Protein AF-A0A8S9JXS8-F1 (afdb_monomer_lite)

pLDDT: mean 76.46, std 24.06, range [25.08, 97.12]

Foldseek 3Di:
DDDDDDDDPDDPDDDDDDDDDDDDDDDDDDDDDDDDDDDDDDDDDDDDDPCDDPQDLVRFFAKAWAWEWEPADPDIATKIKIAGPDDDWCVVQCVQLPQAWDKDQVPWDCLVLDIRSIITIHRRVRVAFDDPLQAKDKDFPDWDQDDDPQRWIKTKIKIARSQFQWKKKKAQCLFFVWKWKWFDDPDDDTDTPGDTPPDDPDDHGIDMDIGHDDNPHGRIMMMMTTTDPPRDPVVLADFRMKMKGADQGAGPSSVSSQVRGDSSYDHDADPSRGHRYMYMHTHGSPD

Structure (mmCIF, N/CA/C/O backbone):
data_AF-A0A8S9JXS8-F1
#
_entry.id   AF-A0A8S9JXS8-F1
#
loop_
_atom_site.group_PDB
_atom_site.id
_atom_site.type_symbol
_atom_site.label_atom_id
_atom_site.label_alt_id
_atom_site.label_comp_id
_atom_site.label_asym_id
_atom_site.label_entity_id
_atom_site.label_seq_id
_atom_site.pdbx_PDB_ins_code
_atom_site.Cartn_x
_atom_site.Cartn_y
_atom_site.Cartn_z
_atom_site.occupancy
_atom_site.B_iso_or_equiv
_atom_site.auth_seq_id
_atom_site.auth_comp_id
_atom_site.auth_asym_id
_atom_site.auth_atom_id
_atom_site.pdbx_PDB_model_num
ATOM 1 N N . MET A 1 1 ? -20.538 12.844 -23.152 1.00 32.25 1 MET A N 1
ATOM 2 C CA . MET A 1 1 ? -20.360 13.658 -21.930 1.00 32.25 1 MET A CA 1
ATOM 3 C C . MET A 1 1 ? -19.033 13.237 -21.341 1.00 32.25 1 MET A C 1
ATOM 5 O O . MET A 1 1 ? -18.951 12.171 -20.745 1.00 32.25 1 MET A O 1
ATOM 9 N N . ASP A 1 2 ? -17.997 14.008 -21.657 1.00 28.86 2 ASP A N 1
ATOM 10 C CA . ASP A 1 2 ? -16.596 13.674 -21.406 1.00 28.86 2 ASP A CA 1
ATOM 11 C C . ASP A 1 2 ? -16.276 13.708 -19.913 1.00 28.86 2 ASP A C 1
ATOM 13 O O . ASP A 1 2 ? -16.314 14.761 -19.274 1.00 28.86 2 ASP A O 1
ATOM 17 N N . GLY A 1 3 ? -15.957 12.543 -19.354 1.00 28.16 3 GLY A N 1
ATOM 18 C CA . GLY A 1 3 ? -15.408 12.418 -18.011 1.00 28.16 3 GLY A CA 1
ATOM 19 C C . GLY A 1 3 ? -13.894 12.571 -18.066 1.00 28.16 3 GLY A C 1
ATOM 20 O O . GLY A 1 3 ? -13.192 11.589 -18.278 1.00 28.16 3 GLY A O 1
ATOM 21 N N . ARG A 1 4 ? -13.386 13.795 -17.886 1.00 30.25 4 ARG A N 1
ATOM 22 C CA . ARG A 1 4 ? -11.952 14.019 -17.659 1.00 30.25 4 ARG A CA 1
ATOM 23 C C . ARG A 1 4 ? -11.560 13.409 -16.317 1.00 30.25 4 ARG A C 1
ATOM 25 O O . ARG A 1 4 ? -12.050 13.837 -15.273 1.00 30.25 4 ARG A O 1
ATOM 32 N N . THR A 1 5 ? -10.661 12.436 -16.352 1.00 35.53 5 THR A N 1
ATOM 33 C CA . THR A 1 5 ? -9.929 11.950 -15.183 1.00 35.53 5 THR A CA 1
ATOM 34 C C . THR A 1 5 ? -9.082 13.104 -14.641 1.00 35.53 5 THR A C 1
ATOM 36 O O . THR A 1 5 ? -8.247 13.648 -15.359 1.00 35.53 5 THR A O 1
ATOM 39 N N . MET A 1 6 ? -9.319 13.529 -13.398 1.00 27.34 6 MET A N 1
ATOM 40 C CA . MET A 1 6 ? -8.448 14.497 -12.726 1.00 27.34 6 MET A CA 1
ATOM 41 C C . MET A 1 6 ? -7.221 13.766 -12.181 1.00 27.34 6 MET A C 1
ATOM 43 O O . MET A 1 6 ? -7.341 12.935 -11.283 1.00 27.34 6 MET A O 1
ATOM 47 N N . MET A 1 7 ? -6.048 14.088 -12.723 1.00 33.53 7 MET A N 1
ATOM 48 C CA . MET A 1 7 ? -4.760 13.804 -12.098 1.00 33.53 7 MET A CA 1
ATOM 49 C C . MET A 1 7 ? -4.362 15.015 -11.251 1.00 33.53 7 MET A C 1
ATOM 51 O O . MET A 1 7 ? -4.161 16.103 -11.786 1.00 33.53 7 MET A O 1
ATOM 55 N N . ASP A 1 8 ? -4.235 14.827 -9.940 1.00 27.72 8 ASP A N 1
ATOM 56 C CA . ASP A 1 8 ? -3.619 15.814 -9.052 1.00 27.72 8 ASP A CA 1
ATOM 57 C C . ASP A 1 8 ? -2.135 15.465 -8.876 1.00 27.72 8 ASP A C 1
ATOM 59 O O . ASP A 1 8 ? -1.766 14.606 -8.073 1.00 27.72 8 ASP A O 1
ATOM 63 N N . ILE A 1 9 ? -1.262 16.153 -9.616 1.00 29.44 9 ILE A N 1
ATOM 64 C CA . ILE A 1 9 ? 0.183 16.145 -9.358 1.00 29.44 9 ILE A CA 1
ATOM 65 C C . ILE A 1 9 ? 0.452 17.189 -8.275 1.00 29.44 9 ILE A C 1
ATOM 67 O O . ILE A 1 9 ? 0.533 18.391 -8.538 1.00 29.44 9 ILE A O 1
ATOM 71 N N . LYS A 1 10 ? 0.592 16.750 -7.022 1.00 27.91 10 LYS A N 1
ATOM 72 C CA . LYS A 1 10 ? 0.924 17.658 -5.919 1.00 27.91 10 LYS A CA 1
ATOM 73 C C . LYS A 1 10 ? 2.436 17.867 -5.828 1.00 27.91 10 LYS A C 1
ATOM 75 O O . LYS A 1 10 ? 3.122 17.187 -5.072 1.00 27.91 10 LYS A O 1
ATOM 80 N N . VAL A 1 11 ? 2.944 18.858 -6.559 1.00 29.33 11 VAL A N 1
ATOM 81 C CA . VAL A 1 11 ? 4.330 19.336 -6.429 1.00 29.33 11 VAL A CA 1
ATOM 82 C C . VAL A 1 11 ? 4.455 20.188 -5.162 1.00 29.33 11 VAL A C 1
ATOM 84 O O . VAL A 1 11 ? 3.960 21.314 -5.091 1.00 29.33 11 VAL A O 1
ATOM 87 N N . MET A 1 12 ? 5.128 19.669 -4.134 1.00 25.64 12 MET A N 1
ATOM 88 C CA . MET A 1 12 ? 5.535 20.470 -2.977 1.00 25.64 12 MET A CA 1
ATOM 89 C C . MET A 1 12 ? 6.793 21.271 -3.325 1.00 25.64 12 MET A C 1
ATOM 91 O O . MET A 1 12 ? 7.917 20.792 -3.195 1.00 25.64 12 MET A O 1
ATOM 95 N N . ASN A 1 13 ? 6.598 22.516 -3.754 1.00 26.05 13 ASN A N 1
ATOM 96 C CA . ASN A 1 13 ? 7.694 23.408 -4.103 1.00 26.05 13 ASN A CA 1
ATOM 97 C C . ASN A 1 13 ? 8.342 23.982 -2.829 1.00 26.05 13 ASN A C 1
ATOM 99 O O . ASN A 1 13 ? 7.699 24.682 -2.044 1.00 26.05 13 ASN A O 1
ATOM 103 N N . ARG A 1 14 ? 9.623 23.672 -2.601 1.00 28.75 14 ARG A N 1
ATOM 104 C CA . ARG A 1 14 ? 10.420 24.243 -1.508 1.00 28.75 14 ARG A CA 1
ATOM 105 C C . ARG A 1 14 ? 11.205 25.423 -2.073 1.00 28.75 14 ARG A C 1
ATOM 107 O O . ARG A 1 14 ? 12.258 25.256 -2.679 1.00 28.75 14 ARG A O 1
ATOM 114 N N . GLU A 1 15 ? 10.660 26.618 -1.885 1.00 26.22 15 GLU A N 1
ATOM 115 C CA . GLU A 1 15 ? 11.212 27.873 -2.392 1.00 26.22 15 GLU A CA 1
ATOM 116 C C . GLU A 1 15 ? 12.587 28.167 -1.753 1.00 26.22 15 GLU A C 1
ATOM 118 O O . GLU A 1 15 ? 12.702 28.543 -0.582 1.00 26.22 15 GLU A O 1
ATOM 123 N N . LYS A 1 16 ? 13.665 27.959 -2.521 1.00 30.03 16 LYS A N 1
ATOM 124 C CA . LYS A 1 16 ? 15.006 28.470 -2.208 1.00 30.03 16 LYS A CA 1
ATOM 125 C C . LYS A 1 16 ? 15.111 29.903 -2.727 1.00 30.03 16 LYS A C 1
ATOM 127 O O . LYS A 1 16 ? 15.108 30.146 -3.927 1.00 30.03 16 LYS A O 1
ATOM 132 N N . ARG A 1 17 ? 15.250 30.844 -1.794 1.00 29.11 17 ARG A N 1
ATOM 133 C CA . ARG A 1 17 ? 15.615 32.243 -2.050 1.00 29.11 17 ARG A CA 1
ATOM 134 C C . ARG A 1 17 ? 17.017 32.354 -2.653 1.00 29.11 17 ARG A C 1
ATOM 136 O O . ARG A 1 17 ? 17.956 31.805 -2.078 1.00 29.11 17 ARG A O 1
ATOM 143 N N . GLN A 1 18 ? 17.175 33.216 -3.658 1.00 30.11 18 GLN A N 1
ATOM 144 C CA . GLN A 1 18 ? 18.409 33.980 -3.865 1.00 30.11 18 GLN A CA 1
ATOM 145 C C . GLN A 1 18 ? 18.127 35.392 -4.422 1.00 30.11 18 GLN A C 1
ATOM 147 O O . GLN A 1 18 ? 17.622 35.562 -5.520 1.00 30.11 18 GLN A O 1
ATOM 152 N N . ASN A 1 19 ? 18.461 36.368 -3.568 1.00 28.77 19 ASN A N 1
ATOM 153 C CA . ASN A 1 19 ? 18.997 37.723 -3.758 1.00 28.77 19 ASN A CA 1
ATOM 154 C C . ASN A 1 19 ? 18.488 38.677 -4.855 1.00 28.77 19 ASN A C 1
ATOM 156 O O . ASN A 1 19 ? 18.713 38.480 -6.042 1.00 28.77 19 ASN A O 1
ATOM 160 N N . GLY A 1 20 ? 18.044 39.856 -4.394 1.00 26.61 20 GLY A N 1
ATOM 161 C CA . GLY A 1 20 ? 18.000 41.083 -5.187 1.00 26.61 20 GLY A CA 1
ATOM 162 C C . GLY A 1 20 ? 17.481 42.307 -4.419 1.00 26.61 20 GLY A C 1
ATOM 163 O O . GLY A 1 20 ? 16.281 42.479 -4.282 1.00 26.61 20 GLY A O 1
ATOM 164 N N . ALA A 1 21 ? 18.412 43.176 -4.014 1.00 28.11 21 ALA A N 1
ATOM 165 C CA . ALA A 1 21 ? 18.265 44.623 -3.805 1.00 28.11 21 ALA A CA 1
ATOM 166 C C . ALA A 1 21 ? 17.727 45.233 -2.480 1.00 28.11 21 ALA A C 1
ATOM 168 O O . ALA A 1 21 ? 16.634 44.980 -1.990 1.00 28.11 21 ALA A O 1
ATOM 169 N N . MET A 1 22 ? 18.541 46.210 -2.056 1.00 27.08 22 MET A N 1
ATOM 170 C CA . MET A 1 22 ? 18.249 47.486 -1.395 1.00 27.08 22 MET A CA 1
ATOM 171 C C . MET A 1 22 ? 18.011 47.536 0.121 1.00 27.08 22 MET A C 1
ATOM 173 O O . MET A 1 22 ? 16.968 47.202 0.675 1.00 27.08 22 MET A O 1
ATOM 177 N N . ALA A 1 23 ? 19.040 48.066 0.784 1.00 33.84 23 ALA A N 1
ATOM 178 C CA . ALA A 1 23 ? 19.089 48.400 2.191 1.00 33.84 23 ALA A CA 1
ATOM 179 C C . ALA A 1 23 ? 18.101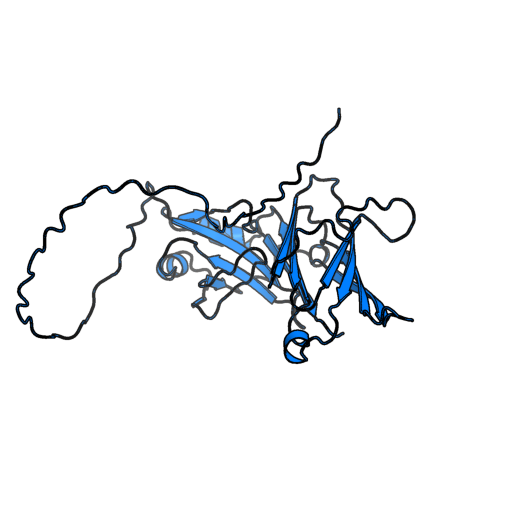 49.519 2.554 1.00 33.84 23 ALA A C 1
ATOM 181 O O . ALA A 1 23 ? 18.202 50.637 2.056 1.00 33.84 23 ALA A O 1
ATOM 182 N N . VAL A 1 24 ? 17.239 49.249 3.535 1.00 31.53 24 VAL A N 1
ATOM 183 C CA . VAL A 1 24 ? 16.588 50.281 4.348 1.00 31.53 24 VAL A CA 1
ATOM 184 C C . VAL A 1 24 ? 16.844 49.944 5.814 1.00 31.53 24 VAL A C 1
ATOM 186 O O . VAL A 1 24 ? 16.337 48.966 6.360 1.00 31.53 24 VAL A O 1
ATOM 189 N N . ARG A 1 25 ? 17.688 50.759 6.456 1.00 30.84 25 ARG A N 1
ATOM 190 C CA . ARG A 1 25 ? 17.991 50.692 7.890 1.00 30.84 25 ARG A CA 1
ATOM 191 C C . ARG A 1 25 ? 16.718 50.965 8.700 1.00 30.84 25 ARG A C 1
ATOM 193 O O . ARG A 1 25 ? 16.308 52.116 8.819 1.00 30.84 25 ARG A O 1
ATOM 200 N N . LYS A 1 26 ? 16.154 49.944 9.349 1.00 31.11 26 LYS A N 1
ATOM 201 C CA . LYS A 1 26 ? 15.257 50.123 10.503 1.00 31.11 26 LYS A CA 1
ATOM 202 C C . LYS A 1 26 ? 15.989 49.714 11.779 1.00 31.11 26 LYS A C 1
ATOM 204 O O . LYS A 1 26 ? 16.372 48.563 11.954 1.00 31.11 26 LYS A O 1
ATOM 209 N N . ARG A 1 27 ? 16.217 50.694 12.661 1.00 30.16 27 ARG A N 1
ATOM 210 C CA . ARG A 1 27 ? 16.722 50.483 14.024 1.00 30.16 27 ARG A CA 1
ATOM 211 C C . ARG A 1 27 ? 15.652 49.744 14.825 1.00 30.16 27 ARG A C 1
ATOM 213 O O . ARG A 1 27 ? 14.565 50.282 15.008 1.00 30.16 27 ARG A O 1
ATOM 220 N N . VAL A 1 28 ? 15.980 48.572 15.356 1.00 30.48 28 VAL A N 1
ATOM 221 C CA . VAL A 1 28 ? 15.202 47.926 16.420 1.00 30.48 28 VAL A CA 1
ATOM 222 C C . VAL A 1 28 ? 16.070 47.922 17.674 1.00 30.48 28 VAL A C 1
ATOM 224 O O . VAL A 1 28 ? 17.189 47.413 17.667 1.00 30.48 28 VAL A O 1
ATOM 227 N N . ARG A 1 29 ? 15.583 48.579 18.733 1.00 26.64 29 ARG A N 1
ATOM 228 C CA . ARG A 1 29 ? 16.223 48.610 20.053 1.00 26.64 29 ARG A CA 1
ATOM 229 C C . ARG A 1 29 ? 16.119 47.223 20.685 1.00 26.64 29 ARG A C 1
ATOM 231 O O . ARG A 1 29 ? 15.021 46.715 20.880 1.00 26.64 29 ARG A O 1
ATOM 238 N N . LEU A 1 30 ? 17.264 46.644 21.030 1.00 25.08 30 LEU A N 1
ATOM 239 C CA . LEU A 1 30 ? 17.364 45.405 21.790 1.00 25.08 30 LEU A CA 1
ATOM 240 C C . LEU A 1 30 ? 17.198 45.731 23.285 1.00 25.08 30 LEU A C 1
ATOM 242 O O . LEU A 1 30 ? 18.077 46.352 23.883 1.00 25.08 30 LEU A O 1
ATOM 246 N N . ILE A 1 31 ? 16.074 45.344 23.889 1.00 28.94 31 ILE A N 1
ATOM 247 C CA . ILE A 1 31 ? 15.893 45.398 25.347 1.00 28.94 31 ILE A CA 1
ATOM 248 C C . ILE A 1 31 ? 16.461 44.101 25.924 1.00 28.94 31 ILE A C 1
ATOM 250 O O . ILE A 1 31 ? 15.971 43.008 25.653 1.00 28.94 31 ILE A O 1
ATOM 254 N N . ARG A 1 32 ? 17.541 44.229 26.695 1.00 25.55 32 ARG A N 1
ATOM 255 C CA . ARG A 1 32 ? 18.272 43.121 27.317 1.00 25.55 32 ARG A CA 1
ATOM 256 C C . ARG A 1 32 ? 17.682 42.867 28.709 1.00 25.55 32 ARG A C 1
ATOM 258 O O . ARG A 1 32 ? 18.052 43.542 29.664 1.00 25.55 32 ARG A O 1
ATOM 265 N N . LEU A 1 33 ? 16.756 41.917 28.826 1.00 26.67 33 LEU A N 1
ATOM 266 C CA . LEU A 1 33 ? 16.274 41.436 30.126 1.00 26.67 33 LEU A CA 1
ATOM 267 C C . LEU A 1 33 ? 17.311 40.469 30.718 1.00 26.67 33 LEU A C 1
ATOM 269 O O . LEU A 1 33 ? 17.572 39.402 30.167 1.00 26.67 33 LEU A O 1
ATOM 273 N N . LYS A 1 34 ? 17.941 40.874 31.827 1.00 26.56 34 LYS A N 1
ATOM 274 C CA . LYS A 1 34 ? 18.788 40.009 32.661 1.00 26.56 34 LYS A CA 1
ATOM 275 C C . LYS A 1 34 ? 17.883 39.019 33.400 1.00 26.56 34 LYS A C 1
ATOM 277 O O . LYS A 1 34 ? 17.121 39.442 34.262 1.00 26.56 34 LYS A O 1
ATOM 282 N N . MET A 1 35 ? 17.991 37.725 33.102 1.00 27.08 35 MET A N 1
ATOM 283 C CA . MET A 1 35 ? 17.471 36.680 33.986 1.00 27.08 35 MET A CA 1
ATOM 284 C C . MET A 1 35 ? 18.558 36.280 34.983 1.00 27.08 35 MET A C 1
ATOM 286 O O . MET A 1 35 ? 19.632 35.809 34.612 1.00 27.08 35 MET A O 1
ATOM 290 N N . THR A 1 36 ? 18.275 36.524 36.256 1.00 27.33 36 THR A N 1
ATOM 291 C CA . THR A 1 36 ? 19.014 36.044 37.420 1.00 27.33 36 THR A CA 1
ATOM 292 C C . THR A 1 36 ? 18.819 34.536 37.563 1.00 27.33 36 THR A C 1
ATOM 294 O O . THR A 1 36 ? 17.701 34.046 37.686 1.00 27.33 36 THR A O 1
ATOM 297 N N . THR A 1 37 ? 19.916 33.784 37.557 1.00 31.61 37 THR A N 1
ATOM 298 C CA . THR A 1 37 ? 19.933 32.346 37.841 1.00 31.61 37 THR A CA 1
ATOM 299 C C . THR A 1 37 ? 19.789 32.106 39.342 1.00 31.61 37 THR A C 1
ATOM 301 O O . THR A 1 37 ? 20.742 32.330 40.091 1.00 31.61 37 THR A O 1
ATOM 304 N N . SER A 1 38 ? 18.632 31.621 39.791 1.00 30.09 38 SER A N 1
ATOM 305 C CA . SER A 1 38 ? 18.494 30.977 41.099 1.00 30.09 38 SER A CA 1
ATOM 306 C C . SER A 1 38 ? 18.641 29.461 40.941 1.00 30.09 38 SER A C 1
ATOM 308 O O . SER A 1 38 ? 18.001 28.826 40.104 1.00 30.09 38 SER A O 1
ATOM 310 N N . ARG A 1 39 ? 19.547 28.879 41.736 1.00 33.06 39 ARG A N 1
ATOM 311 C CA . ARG A 1 39 ? 19.716 27.429 41.887 1.00 33.06 39 ARG A CA 1
ATOM 312 C C . ARG A 1 39 ? 18.423 26.832 42.437 1.00 33.06 39 ARG A C 1
ATOM 314 O O . ARG A 1 39 ? 18.036 27.169 43.552 1.00 33.06 39 ARG A O 1
ATOM 321 N N . LEU A 1 40 ? 17.834 25.884 41.716 1.00 30.88 40 LEU A N 1
ATOM 322 C CA . LEU A 1 40 ? 16.911 24.910 42.287 1.00 30.88 40 LEU A CA 1
ATOM 323 C C . LEU A 1 40 ? 17.493 23.513 42.085 1.00 30.88 40 LEU A C 1
ATOM 325 O O . LEU A 1 40 ? 17.887 23.124 40.988 1.00 30.88 40 LEU A O 1
ATOM 329 N N . GLN A 1 41 ? 17.625 22.826 43.214 1.00 30.80 41 GLN A N 1
ATOM 330 C CA . GLN A 1 41 ? 18.206 21.503 43.376 1.00 30.80 41 GLN A CA 1
ATOM 331 C C . GLN A 1 41 ? 17.498 20.474 42.491 1.00 30.80 41 GLN A C 1
ATOM 333 O O . GLN A 1 41 ? 16.273 20.371 42.479 1.00 30.80 41 GLN A O 1
ATOM 338 N N . SER A 1 42 ? 18.299 19.674 41.796 1.00 35.22 42 SER A N 1
ATOM 339 C CA . SER A 1 42 ? 17.888 18.467 41.096 1.00 35.22 42 SER A CA 1
ATOM 340 C C . SER A 1 42 ? 17.315 17.448 42.085 1.00 35.22 42 SER A C 1
ATOM 342 O O . SER A 1 42 ? 18.038 16.863 42.891 1.00 35.22 42 SER A O 1
ATOM 344 N N . ARG A 1 43 ? 16.005 17.209 41.998 1.00 28.98 43 ARG A N 1
ATOM 345 C CA . ARG A 1 43 ? 15.364 15.993 42.509 1.00 28.98 43 ARG A CA 1
ATOM 346 C C . ARG A 1 43 ? 14.926 15.115 41.329 1.00 28.98 43 ARG A C 1
ATOM 348 O O . ARG A 1 43 ? 14.627 15.656 40.265 1.00 28.98 43 ARG A O 1
ATOM 355 N N . PRO A 1 44 ? 14.943 13.780 41.476 1.00 31.81 44 PRO A N 1
ATOM 356 C CA . PRO A 1 44 ? 14.783 12.850 40.364 1.00 31.81 44 PRO A CA 1
ATOM 357 C C . PRO A 1 44 ? 13.329 12.833 39.891 1.00 31.81 44 PRO A C 1
ATOM 359 O O . PRO A 1 44 ? 12.418 12.731 40.710 1.00 31.81 44 PRO A O 1
ATOM 362 N N . TRP A 1 45 ? 13.124 12.894 38.578 1.00 29.89 45 TRP A N 1
ATOM 363 C CA . TRP A 1 45 ? 11.818 12.730 37.950 1.00 29.89 45 TRP A CA 1
ATOM 364 C C . TRP A 1 45 ? 11.319 11.294 38.165 1.00 29.89 45 TRP A C 1
ATOM 366 O O . TRP A 1 45 ? 11.848 10.353 37.576 1.00 29.89 45 TRP A O 1
ATOM 376 N N . ARG A 1 46 ? 10.311 11.136 39.026 1.00 31.75 46 ARG A N 1
ATOM 377 C CA . ARG A 1 46 ? 9.411 9.980 39.077 1.00 31.75 46 ARG A CA 1
ATOM 378 C C . ARG A 1 46 ? 7.983 10.496 38.865 1.00 31.75 46 ARG A C 1
ATOM 380 O O . ARG A 1 46 ? 7.550 11.363 39.613 1.00 31.75 46 ARG A O 1
ATOM 387 N N . ASP A 1 47 ? 7.363 9.958 37.815 1.00 43.50 47 ASP A N 1
ATOM 388 C CA . ASP A 1 47 ? 5.943 9.877 37.433 1.00 43.50 47 ASP A CA 1
ATOM 389 C C . ASP A 1 47 ? 5.045 11.131 37.435 1.00 43.50 47 ASP A C 1
ATOM 391 O O . ASP A 1 47 ? 4.763 11.707 38.478 1.00 43.50 47 ASP A O 1
ATOM 395 N N . ALA A 1 48 ? 4.487 11.468 36.258 1.00 32.72 48 ALA A N 1
ATOM 396 C CA . ALA A 1 48 ? 3.037 11.622 36.040 1.00 32.72 48 ALA A CA 1
ATOM 397 C C . ALA A 1 48 ? 2.720 11.876 34.548 1.00 32.72 48 ALA A C 1
ATOM 399 O O . ALA A 1 48 ? 3.169 12.853 33.953 1.00 32.72 48 ALA A O 1
ATOM 400 N N . SER A 1 49 ? 1.938 10.968 33.960 1.00 41.62 49 SER A N 1
ATOM 401 C CA . SER A 1 49 ? 0.921 11.203 32.920 1.00 41.62 49 SER A CA 1
ATOM 402 C C . SER A 1 49 ? 1.102 12.403 31.966 1.00 41.62 49 SER A C 1
ATOM 404 O O . SER A 1 49 ? 0.558 13.487 32.185 1.00 41.62 49 SER A O 1
ATOM 406 N N . GLY A 1 50 ? 1.744 12.178 30.820 1.00 34.91 50 GLY A N 1
ATOM 407 C CA . GLY A 1 50 ? 1.577 13.049 29.653 1.00 34.91 50 GLY A CA 1
ATOM 408 C C . GLY A 1 50 ? 0.221 12.805 28.984 1.00 34.91 50 GLY A C 1
ATOM 409 O O . GLY A 1 50 ? 0.167 12.104 27.977 1.00 34.91 50 GLY A O 1
ATOM 410 N N . PHE A 1 51 ? -0.869 13.339 29.545 1.00 41.66 51 PHE A N 1
ATOM 411 C CA . PHE A 1 51 ? -2.197 13.295 28.923 1.00 41.66 51 PHE A CA 1
ATOM 412 C C . PHE A 1 51 ? -2.270 14.379 27.834 1.00 41.66 51 PHE A C 1
ATOM 414 O O . PHE A 1 51 ? -2.552 15.547 28.089 1.00 41.66 51 PHE A O 1
ATOM 421 N N . LEU A 1 52 ? -1.916 13.986 26.614 1.00 46.59 52 LEU A N 1
ATOM 422 C CA . LEU A 1 52 ? -2.245 14.686 25.371 1.00 46.59 52 LEU A CA 1
ATOM 423 C C . LEU A 1 52 ? -3.700 14.346 25.027 1.00 46.59 52 LEU A C 1
ATOM 425 O O . LEU A 1 52 ? -4.061 13.190 25.224 1.00 46.59 52 LEU A O 1
ATOM 429 N N . PRO A 1 53 ? -4.475 15.308 24.490 1.00 52.16 53 PRO A N 1
ATOM 430 C CA . PRO A 1 53 ? -5.757 15.761 25.057 1.00 52.16 53 PRO A CA 1
ATOM 431 C C . PRO A 1 53 ? -6.660 14.621 25.536 1.00 52.16 53 PRO A C 1
ATOM 433 O O . PRO A 1 53 ? -6.699 13.559 24.926 1.00 52.16 53 PRO A O 1
ATOM 436 N N . ALA A 1 54 ? -7.429 14.859 26.601 1.00 68.75 54 ALA A N 1
ATOM 437 C CA . ALA A 1 54 ? -8.463 13.923 27.022 1.00 68.75 54 ALA A CA 1
ATOM 438 C C . ALA A 1 54 ? -9.507 13.791 25.915 1.00 68.75 54 ALA A C 1
ATOM 440 O O . ALA A 1 54 ? -10.428 14.594 25.846 1.00 68.75 54 ALA A O 1
ATOM 441 N N . PHE A 1 55 ? -9.299 12.834 25.013 1.00 77.50 55 PHE A N 1
ATOM 442 C CA . PHE A 1 55 ? -10.214 12.545 23.930 1.00 77.50 55 PHE A CA 1
ATOM 443 C C . PHE A 1 55 ? -11.567 12.215 24.547 1.00 77.50 55 PHE A C 1
ATOM 445 O O . PHE A 1 55 ? -11.679 11.353 25.421 1.00 77.50 55 PHE A O 1
ATOM 452 N N . THR A 1 56 ? -12.578 12.951 24.116 1.00 77.56 56 THR A N 1
ATOM 453 C CA . THR A 1 56 ? -13.972 12.757 24.506 1.00 77.56 56 THR A CA 1
ATOM 454 C C . THR A 1 56 ? -14.794 12.435 23.268 1.00 77.56 56 THR A C 1
ATOM 456 O O . THR A 1 56 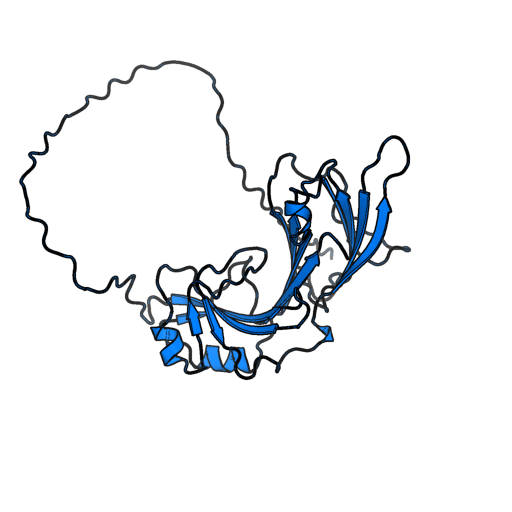? -14.292 12.482 22.145 1.00 77.56 56 THR A O 1
ATOM 459 N N . GLU A 1 57 ? -16.077 12.146 23.451 1.00 76.75 57 GLU A N 1
ATOM 460 C CA . GLU A 1 57 ? -17.018 12.013 22.332 1.00 76.75 57 GLU A CA 1
ATOM 461 C C . GLU A 1 57 ? -17.103 13.311 21.504 1.00 76.75 57 GLU A C 1
ATOM 463 O O . GLU A 1 57 ? -17.209 13.261 20.281 1.00 76.75 57 GLU A O 1
ATOM 468 N N . ASP A 1 58 ? -16.927 14.472 22.145 1.00 77.62 58 ASP A N 1
ATOM 469 C CA . ASP A 1 58 ? -16.896 15.782 21.477 1.00 77.62 58 ASP A CA 1
ATOM 470 C C . ASP A 1 58 ? -15.544 16.095 20.807 1.00 77.62 58 ASP A C 1
ATOM 472 O O . ASP A 1 58 ? -15.441 16.987 19.963 1.00 77.62 58 ASP A O 1
ATOM 476 N N . THR A 1 59 ? -14.481 15.381 21.192 1.00 81.94 59 THR A N 1
ATOM 477 C CA . THR A 1 59 ? -13.115 15.564 20.683 1.00 81.94 59 THR A CA 1
ATOM 478 C C . THR A 1 59 ? -12.473 14.217 20.370 1.00 81.94 59 THR A C 1
ATOM 480 O O . THR A 1 59 ? -11.539 13.767 21.033 1.00 81.94 59 THR A O 1
ATOM 483 N N . VAL A 1 60 ? -12.993 13.560 19.332 1.00 85.50 60 VAL A N 1
ATOM 484 C CA . VAL A 1 60 ? -12.573 12.206 18.957 1.00 85.50 60 VAL A CA 1
ATOM 485 C C . VAL A 1 60 ? -11.120 12.129 18.482 1.00 85.50 60 VAL A C 1
ATOM 487 O O . VAL A 1 60 ? -10.633 12.935 17.681 1.00 85.50 60 VAL A O 1
ATOM 490 N N . ARG A 1 61 ? -10.429 11.081 18.928 1.00 89.00 61 ARG A N 1
ATOM 491 C CA . ARG A 1 61 ? -9.131 10.656 18.416 1.00 89.00 61 ARG A CA 1
ATOM 492 C C . ARG A 1 61 ? -9.292 10.013 17.046 1.00 89.00 61 ARG A C 1
ATOM 494 O O . ARG A 1 61 ? -9.947 8.986 16.896 1.00 89.00 61 ARG A O 1
ATOM 501 N N . ALA A 1 62 ? -8.619 10.576 16.053 1.00 90.25 62 ALA A N 1
ATOM 502 C CA . ALA A 1 62 ? -8.516 9.979 14.730 1.00 90.25 62 ALA A CA 1
ATOM 503 C C . ALA A 1 62 ? -7.599 8.743 14.754 1.00 90.25 62 ALA A C 1
ATOM 505 O O . ALA A 1 62 ? -6.405 8.857 15.061 1.00 90.25 62 ALA A O 1
ATOM 506 N N . VAL A 1 63 ? -8.131 7.582 14.381 1.00 93.00 63 VAL A N 1
ATOM 507 C CA . VAL A 1 63 ? -7.387 6.323 14.231 1.00 93.00 63 VAL A CA 1
ATOM 508 C C . VAL A 1 63 ? -7.542 5.780 12.812 1.00 93.00 63 VAL A C 1
ATOM 510 O O . VAL A 1 63 ? -8.583 5.954 12.194 1.00 93.00 63 VAL A O 1
ATOM 513 N N . ASN A 1 64 ? -6.511 5.125 12.282 1.00 93.94 64 ASN A N 1
ATOM 514 C CA . ASN A 1 64 ? -6.616 4.336 11.059 1.00 93.94 64 ASN A CA 1
ATOM 515 C C . ASN A 1 64 ? -6.645 2.857 11.454 1.00 93.94 64 ASN A C 1
ATOM 517 O O . ASN A 1 64 ? -5.644 2.342 11.960 1.00 93.94 64 ASN A O 1
ATOM 521 N N . VAL A 1 65 ? -7.765 2.191 11.201 1.00 95.25 65 VAL A N 1
ATOM 522 C CA . VAL A 1 65 ? -7.908 0.733 11.228 1.00 95.25 65 VAL A CA 1
ATOM 523 C C . VAL A 1 65 ? -7.842 0.218 9.799 1.00 95.25 65 VAL A C 1
ATOM 525 O O . VAL A 1 65 ? -8.631 0.644 8.953 1.00 95.25 65 VAL A O 1
ATOM 528 N N . VAL A 1 66 ? -6.894 -0.675 9.529 1.00 95.94 66 VAL A N 1
ATOM 529 C CA . VAL A 1 66 ? -6.629 -1.199 8.185 1.00 95.94 66 VAL A CA 1
ATOM 530 C C . VAL A 1 66 ? -6.338 -2.688 8.281 1.00 95.94 66 VAL A C 1
ATOM 532 O O . VAL A 1 66 ? -5.482 -3.099 9.063 1.00 95.94 66 VAL A O 1
ATOM 535 N N . HIS A 1 67 ? -7.009 -3.495 7.466 1.00 97.12 67 HIS A N 1
ATOM 536 C CA . HIS A 1 67 ? -6.563 -4.852 7.184 1.00 97.12 67 HIS A CA 1
ATOM 537 C C . HIS A 1 67 ? -5.429 -4.778 6.163 1.00 97.12 67 HIS A C 1
ATOM 539 O O . HIS A 1 67 ? -5.636 -4.322 5.042 1.00 97.12 67 HIS A O 1
ATOM 545 N N . VAL A 1 68 ? -4.230 -5.184 6.563 1.00 97.00 68 VAL A N 1
ATOM 546 C CA . VAL A 1 68 ? -3.041 -5.188 5.718 1.00 97.00 68 VAL A CA 1
ATOM 547 C C . VAL A 1 68 ? -2.727 -6.612 5.294 1.00 97.00 68 VAL A C 1
ATOM 549 O O . VAL A 1 68 ? -2.661 -7.520 6.124 1.00 97.00 68 VAL A O 1
ATOM 552 N N . VAL A 1 69 ? -2.509 -6.787 3.998 1.00 96.69 69 VAL A N 1
ATOM 553 C CA . VAL A 1 69 ? -2.021 -8.028 3.409 1.00 96.69 69 VAL A CA 1
ATOM 554 C C . VAL A 1 69 ? -0.703 -7.719 2.709 1.00 96.69 69 VAL A C 1
ATOM 556 O O . VAL A 1 69 ? -0.678 -7.070 1.667 1.00 96.69 69 VAL A O 1
ATOM 559 N N . ASP A 1 70 ? 0.402 -8.136 3.310 1.00 94.94 70 ASP A N 1
ATOM 560 C CA . ASP A 1 70 ? 1.745 -7.904 2.797 1.00 94.94 70 ASP A CA 1
ATOM 561 C C . ASP A 1 70 ? 2.240 -9.121 2.012 1.00 94.94 70 ASP A C 1
ATOM 563 O O . ASP A 1 70 ? 2.454 -10.198 2.569 1.00 94.94 70 ASP A O 1
ATOM 567 N N . ALA A 1 71 ? 2.406 -8.932 0.706 1.00 92.62 71 ALA A N 1
ATOM 568 C CA . ALA A 1 71 ? 2.958 -9.896 -0.239 1.00 92.62 71 ALA A CA 1
ATOM 569 C C . ALA A 1 71 ? 4.386 -9.520 -0.681 1.00 92.62 71 ALA A C 1
ATOM 571 O O . ALA A 1 71 ? 4.884 -10.023 -1.684 1.00 92.62 71 ALA A O 1
ATOM 572 N N . SER A 1 72 ? 5.052 -8.608 0.036 1.00 86.19 72 SER A N 1
ATOM 573 C CA . SER A 1 72 ? 6.406 -8.145 -0.293 1.00 86.19 72 SER A CA 1
ATOM 574 C C . SER A 1 72 ? 7.508 -9.147 0.074 1.00 86.19 72 SER A C 1
ATOM 576 O O . SER A 1 72 ? 8.629 -8.997 -0.410 1.00 86.19 72 SER A O 1
ATOM 578 N N . GLY A 1 73 ? 7.222 -10.114 0.954 1.00 77.44 73 GLY A N 1
ATOM 579 C CA . GLY A 1 73 ? 8.160 -11.141 1.422 1.00 77.44 73 GLY A CA 1
ATOM 580 C C . GLY A 1 73 ? 7.957 -12.510 0.764 1.00 77.44 73 GLY A C 1
ATOM 581 O O . GLY A 1 73 ? 7.073 -12.685 -0.068 1.00 77.44 73 GLY A O 1
ATOM 582 N N . GLU A 1 74 ? 8.770 -13.494 1.164 1.00 71.75 74 GLU A N 1
ATOM 583 C CA . GLU A 1 74 ? 8.634 -14.891 0.705 1.00 71.75 74 GLU A CA 1
ATOM 584 C C . GLU A 1 74 ? 7.311 -15.521 1.162 1.00 71.75 74 GLU A C 1
ATOM 586 O O . GLU A 1 74 ? 6.695 -16.295 0.431 1.00 71.75 74 GLU A O 1
ATOM 591 N N . GLU A 1 75 ? 6.858 -15.150 2.360 1.00 81.06 75 GLU A N 1
ATOM 592 C CA . GLU A 1 75 ? 5.574 -15.559 2.913 1.00 81.06 75 GLU A CA 1
ATOM 593 C C . GLU A 1 75 ? 4.627 -14.366 2.985 1.00 81.06 75 GLU A C 1
ATOM 595 O O . GLU A 1 75 ? 4.975 -13.285 3.469 1.00 81.06 75 GLU A O 1
ATOM 600 N N . GLN A 1 76 ? 3.400 -14.589 2.523 1.00 85.69 76 GLN A N 1
ATOM 601 C CA . GLN A 1 76 ? 2.343 -13.600 2.613 1.00 85.69 76 GLN A CA 1
ATOM 602 C C . GLN A 1 76 ? 1.911 -13.442 4.075 1.00 85.69 76 GLN A C 1
ATOM 604 O O . GLN A 1 76 ? 1.436 -14.391 4.699 1.00 85.69 76 GLN A O 1
ATOM 609 N N . ALA A 1 77 ? 2.039 -12.232 4.612 1.00 92.50 77 ALA A N 1
ATOM 610 C CA . ALA A 1 77 ? 1.624 -11.909 5.969 1.00 92.50 77 ALA A CA 1
ATOM 611 C C . ALA A 1 77 ? 0.324 -11.105 5.946 1.00 92.50 77 ALA A C 1
ATOM 613 O O . ALA A 1 77 ? 0.182 -10.147 5.194 1.00 92.50 77 ALA A O 1
ATOM 614 N N . SER A 1 78 ? -0.623 -11.456 6.810 1.00 95.62 78 SER A N 1
ATOM 615 C CA . SER A 1 78 ? -1.872 -10.714 6.960 1.00 95.62 78 SER A CA 1
ATOM 616 C C . SER A 1 78 ? -2.079 -10.306 8.414 1.00 95.62 78 SER A C 1
ATOM 618 O O . SER A 1 78 ? -1.781 -11.071 9.336 1.00 95.62 78 SER A O 1
ATOM 620 N N . PHE A 1 79 ? -2.518 -9.067 8.630 1.00 96.69 79 PHE A N 1
ATOM 621 C CA . PHE A 1 79 ? -2.742 -8.514 9.960 1.00 96.69 79 PHE A CA 1
ATOM 622 C C . PHE A 1 79 ? -3.618 -7.260 9.933 1.00 96.69 79 PHE A C 1
ATOM 624 O O . PHE A 1 79 ? -3.706 -6.545 8.939 1.00 96.69 79 PHE A O 1
ATOM 631 N N . ILE A 1 80 ? -4.226 -6.937 11.071 1.00 97.00 80 ILE A N 1
ATOM 632 C CA . ILE A 1 80 ? -4.922 -5.670 11.288 1.00 97.00 80 ILE A CA 1
ATOM 633 C C . ILE A 1 80 ? -3.951 -4.681 11.910 1.00 97.00 80 ILE A C 1
ATOM 635 O O . ILE A 1 80 ? -3.371 -4.961 12.958 1.00 97.00 80 ILE A O 1
ATOM 639 N N . SER A 1 81 ? -3.790 -3.522 11.280 1.00 96.00 81 SER A N 1
ATOM 640 C CA . SER A 1 81 ? -3.028 -2.399 11.809 1.00 96.00 81 SER A CA 1
ATOM 641 C C . SER A 1 81 ? -3.975 -1.332 12.347 1.00 96.00 81 SER A C 1
ATOM 643 O O . SER A 1 81 ? -4.882 -0.875 11.652 1.00 96.00 81 SER A O 1
ATOM 645 N N . LEU A 1 82 ? -3.735 -0.926 13.589 1.00 95.38 82 LEU A N 1
ATOM 646 C CA . LEU A 1 82 ? -4.353 0.212 14.250 1.00 95.38 82 LEU A CA 1
ATOM 647 C C . LEU A 1 82 ? -3.261 1.257 14.502 1.00 95.38 82 LEU A C 1
ATOM 649 O O . LEU A 1 82 ? -2.296 1.016 15.228 1.00 95.38 82 LEU A O 1
ATOM 653 N N . SER A 1 83 ? -3.397 2.430 13.892 1.00 93.62 83 SER A N 1
ATOM 654 C CA . SER A 1 83 ? -2.419 3.517 14.004 1.00 93.62 83 SER A CA 1
ATOM 655 C C . SER A 1 83 ? -3.103 4.868 14.178 1.00 93.62 83 SER A C 1
ATOM 657 O O . SER A 1 83 ? -4.298 5.012 13.943 1.00 93.62 83 SER A O 1
ATOM 659 N N . SER A 1 84 ? -2.356 5.885 14.601 1.00 89.81 84 SER A N 1
ATOM 660 C CA . SER A 1 84 ? -2.872 7.248 14.704 1.00 89.81 84 SER A CA 1
ATOM 661 C C . SER A 1 84 ? -1.794 8.255 14.333 1.00 89.81 84 SER A C 1
ATOM 663 O O . SER A 1 84 ? -0.614 8.067 14.621 1.00 89.81 84 SER A O 1
ATOM 665 N N . ASN A 1 85 ? -2.221 9.349 13.705 1.00 83.88 85 ASN A N 1
ATOM 666 C CA . ASN A 1 85 ? -1.359 10.496 13.437 1.00 83.88 85 ASN A CA 1
ATOM 667 C C . ASN A 1 85 ? -1.257 11.439 14.646 1.00 83.88 85 ASN A C 1
ATOM 669 O O . ASN A 1 85 ? -0.426 12.349 14.637 1.00 83.88 85 ASN A O 1
ATOM 673 N N . THR A 1 86 ? -2.108 11.270 15.665 1.00 83.06 86 THR A N 1
ATOM 674 C CA . THR A 1 86 ? -2.044 12.085 16.879 1.00 83.06 86 THR A CA 1
ATOM 675 C C . THR A 1 86 ? -0.918 11.578 17.781 1.00 83.06 86 THR A C 1
ATOM 677 O O . THR A 1 86 ? -0.810 10.363 17.976 1.00 83.06 86 THR A O 1
ATOM 680 N N . PRO A 1 87 ? -0.109 12.467 18.383 1.00 82.12 87 PRO A N 1
ATOM 681 C CA . PRO A 1 87 ? 0.903 12.068 19.356 1.00 82.12 87 PRO A CA 1
ATOM 682 C C . PRO A 1 87 ? 0.317 11.229 20.501 1.00 82.12 87 PRO A C 1
ATOM 684 O O . PRO A 1 87 ? -0.796 11.486 20.951 1.00 82.12 87 PRO A O 1
ATOM 687 N N . GLY A 1 88 ? 1.086 10.253 20.987 1.00 83.56 88 GLY A N 1
ATOM 688 C CA . GLY A 1 88 ? 0.674 9.332 22.051 1.00 83.56 88 GLY A CA 1
ATOM 689 C C . GLY A 1 88 ? 0.738 7.866 21.618 1.00 83.56 88 GLY A C 1
ATOM 690 O O . GLY A 1 88 ? 0.963 7.564 20.447 1.00 83.56 88 GLY A O 1
ATOM 691 N N . ASN A 1 89 ? 0.568 6.952 22.575 1.00 89.12 89 ASN A N 1
ATOM 692 C CA . ASN A 1 89 ? 0.443 5.515 22.314 1.00 89.12 89 ASN A CA 1
ATOM 693 C C . ASN A 1 89 ? -1.043 5.123 22.160 1.00 89.12 89 ASN A C 1
ATOM 695 O O . ASN A 1 89 ? -1.908 5.990 22.284 1.00 89.12 89 ASN A O 1
ATOM 699 N N . LEU A 1 90 ? -1.325 3.865 21.811 1.00 91.06 90 LEU A N 1
ATOM 700 C CA . LEU A 1 90 ? -2.687 3.347 21.576 1.00 91.06 90 LEU A CA 1
ATOM 701 C C . LEU A 1 90 ? -3.014 2.147 22.482 1.00 91.06 90 LEU A C 1
ATOM 703 O O . LEU A 1 90 ? -3.904 1.357 22.184 1.00 91.06 90 LEU A O 1
ATOM 707 N N . ASN A 1 91 ? -2.253 1.973 23.569 1.00 91.88 91 ASN A N 1
ATOM 708 C CA . ASN A 1 91 ? -2.353 0.791 24.428 1.00 91.88 91 ASN A CA 1
ATOM 709 C C . ASN A 1 91 ? -3.736 0.689 25.085 1.00 91.88 91 ASN A C 1
ATOM 711 O O . ASN A 1 91 ? -4.319 -0.387 25.119 1.00 91.88 91 ASN A O 1
ATOM 715 N N . VAL A 1 92 ? -4.278 1.816 25.558 1.00 90.94 92 VAL A N 1
ATOM 716 C CA . VAL A 1 92 ? -5.584 1.860 26.232 1.00 90.94 92 VAL A CA 1
ATOM 717 C C . VAL A 1 92 ? -6.706 1.499 25.258 1.00 90.94 92 VAL A C 1
ATOM 719 O O . VAL A 1 92 ? -7.585 0.707 25.588 1.00 90.94 92 VAL A O 1
ATOM 722 N N . GLU A 1 93 ? -6.669 2.046 24.042 1.00 92.19 93 GLU A N 1
ATOM 723 C CA . GLU A 1 93 ? -7.626 1.727 22.984 1.00 92.19 93 GLU A CA 1
ATOM 724 C C . GLU A 1 93 ? -7.530 0.249 22.581 1.00 92.19 93 GLU A C 1
ATOM 726 O O . GLU A 1 93 ? -8.543 -0.445 22.506 1.00 92.19 93 GLU A O 1
ATOM 731 N N . ALA A 1 94 ? -6.311 -0.258 22.387 1.00 94.00 94 ALA A N 1
ATOM 732 C CA . ALA A 1 94 ? -6.051 -1.654 22.049 1.00 94.00 94 ALA A CA 1
ATOM 733 C C . ALA A 1 94 ? -6.573 -2.638 23.114 1.00 94.00 94 ALA A C 1
ATOM 735 O O . ALA A 1 94 ? -7.175 -3.661 22.770 1.00 94.00 94 ALA A O 1
ATOM 736 N N . GLU A 1 95 ? -6.388 -2.320 24.398 1.00 93.12 95 GLU A N 1
ATOM 737 C CA . GLU A 1 95 ? -6.893 -3.108 25.529 1.00 93.12 95 GLU A CA 1
ATOM 738 C C . GLU A 1 95 ? -8.425 -3.112 25.609 1.00 93.12 95 GLU A C 1
ATOM 740 O O . GLU A 1 95 ? -9.013 -4.135 25.962 1.00 93.12 95 GLU A O 1
ATOM 745 N N . GLN A 1 96 ? -9.088 -2.007 25.251 1.00 93.06 96 GLN A N 1
ATOM 746 C CA . GLN A 1 96 ? -10.553 -1.924 25.225 1.00 93.06 96 GLN A CA 1
ATOM 747 C C . GLN A 1 96 ? -11.168 -2.712 24.062 1.00 93.06 96 GLN A C 1
ATOM 749 O O . GLN A 1 96 ? -12.172 -3.398 24.260 1.00 93.06 96 GLN A O 1
ATOM 754 N N . ILE A 1 97 ? -10.541 -2.682 22.881 1.00 95.00 97 ILE A N 1
ATOM 755 C CA . ILE A 1 97 ? -11.016 -3.407 21.690 1.00 95.00 97 ILE A CA 1
ATOM 756 C C . ILE A 1 97 ? -10.975 -4.935 21.906 1.00 95.00 97 ILE A C 1
ATOM 758 O O . ILE A 1 97 ? -11.823 -5.670 21.390 1.00 95.00 97 ILE A O 1
ATOM 762 N N . LYS A 1 98 ? -10.004 -5.429 22.693 1.00 92.62 98 LYS A N 1
ATOM 763 C CA . LYS A 1 98 ? -9.827 -6.856 23.045 1.00 92.62 98 LYS A CA 1
ATOM 764 C C . LYS A 1 98 ? -9.718 -7.799 21.836 1.00 92.62 98 LYS A C 1
ATOM 766 O O . LYS A 1 98 ? -10.152 -8.948 21.884 1.00 92.62 98 LYS A O 1
ATOM 771 N N . GLU A 1 99 ? -9.087 -7.339 20.756 1.00 93.94 99 GLU A N 1
ATOM 772 C CA . GLU A 1 99 ? -8.812 -8.150 19.554 1.00 93.94 99 GLU A CA 1
ATOM 773 C C . GLU A 1 99 ? -7.349 -8.621 19.457 1.00 93.94 99 GLU A C 1
ATOM 775 O O . GLU A 1 99 ? -6.874 -8.975 18.383 1.00 93.94 99 GLU A O 1
ATOM 780 N N . GLY A 1 100 ? -6.625 -8.667 20.583 1.00 93.81 100 GLY A N 1
ATOM 781 C CA . GLY A 1 100 ? -5.276 -9.252 20.643 1.00 93.81 100 GLY A CA 1
ATOM 782 C C . GLY A 1 100 ? -4.184 -8.390 20.004 1.00 93.81 100 GLY A C 1
ATOM 783 O O . GLY A 1 100 ? -3.252 -8.914 19.403 1.00 93.81 100 GLY A O 1
ATOM 784 N N . PHE A 1 101 ? -4.312 -7.069 20.106 1.00 96.25 101 PHE A N 1
ATOM 785 C CA . PHE A 1 101 ? -3.329 -6.131 19.578 1.00 96.25 101 PHE A CA 1
ATOM 786 C C . PHE A 1 101 ? -2.028 -6.130 20.391 1.00 96.25 101 PHE A C 1
ATOM 788 O O . PHE A 1 101 ? -2.045 -6.002 21.613 1.00 96.25 101 PHE A O 1
ATOM 795 N N . SER A 1 102 ? -0.898 -6.193 19.689 1.00 95.38 102 SER A N 1
ATOM 796 C CA . SER A 1 102 ? 0.433 -5.896 20.218 1.00 95.38 102 SER A CA 1
ATOM 797 C C . SER A 1 102 ? 0.881 -4.531 19.699 1.00 95.38 102 SER A C 1
ATOM 799 O O . SER A 1 102 ? 0.891 -4.300 18.489 1.00 95.38 102 SER A O 1
ATOM 801 N N . CYS A 1 103 ? 1.216 -3.607 20.597 1.00 95.25 103 CYS A N 1
ATOM 802 C CA . CYS A 1 103 ? 1.499 -2.217 20.251 1.00 95.25 103 CYS A CA 1
ATOM 803 C C . CYS A 1 103 ? 2.959 -1.854 20.481 1.00 95.25 103 CYS A C 1
ATOM 805 O O . CYS A 1 103 ? 3.490 -2.067 21.570 1.00 95.25 103 CYS A O 1
ATOM 807 N N . GLY A 1 104 ? 3.575 -1.203 19.496 1.00 93.69 104 GLY A N 1
ATOM 808 C CA . GLY A 1 104 ? 4.985 -0.869 19.596 1.00 93.69 104 GLY A CA 1
ATOM 809 C C . GLY A 1 104 ? 5.535 -0.060 18.430 1.00 93.69 104 GLY A C 1
ATOM 810 O O . GLY A 1 104 ? 4.864 0.191 17.428 1.00 93.69 104 GLY A O 1
ATOM 811 N N . ARG A 1 105 ? 6.784 0.390 18.586 1.00 92.44 105 ARG A N 1
ATOM 812 C CA . ARG A 1 105 ? 7.540 1.099 17.532 1.00 92.44 105 ARG A CA 1
ATOM 813 C C . ARG A 1 105 ? 8.294 0.141 16.616 1.00 92.44 105 ARG A C 1
ATOM 815 O O . ARG A 1 105 ? 8.874 0.579 15.630 1.00 92.44 105 ARG A O 1
ATOM 822 N N . GLU A 1 106 ? 8.339 -1.127 16.982 1.00 92.31 106 GLU A N 1
ATOM 823 C CA . GLU A 1 106 ? 8.816 -2.255 16.197 1.00 92.31 106 GLU A CA 1
ATOM 824 C C . GLU A 1 106 ? 7.782 -2.684 15.149 1.00 92.31 106 GLU A C 1
ATOM 826 O O . GLU A 1 106 ? 8.161 -3.108 14.063 1.00 92.31 106 GLU A O 1
ATOM 831 N N . ASN A 1 107 ? 6.491 -2.453 15.417 1.00 91.12 107 ASN A N 1
ATOM 832 C CA . ASN A 1 107 ? 5.377 -2.740 14.510 1.00 91.12 107 ASN A CA 1
ATOM 833 C C . ASN A 1 107 ? 5.197 -1.621 13.477 1.00 91.12 107 ASN A C 1
ATOM 835 O O . ASN A 1 107 ? 4.136 -1.005 13.369 1.00 91.12 107 ASN A O 1
ATOM 839 N N . LYS A 1 108 ? 6.261 -1.285 12.754 1.00 92.12 108 LYS A N 1
ATOM 840 C CA . LYS A 1 108 ? 6.196 -0.265 11.707 1.00 92.12 108 LYS A CA 1
ATOM 841 C C . LYS A 1 108 ? 5.557 -0.851 10.465 1.00 92.12 108 LYS A C 1
ATOM 843 O O . LYS A 1 108 ? 5.892 -1.960 10.067 1.00 92.12 108 LYS A O 1
ATOM 848 N N . VAL A 1 109 ? 4.692 -0.070 9.834 1.00 92.31 109 VAL A N 1
ATOM 849 C CA . VAL A 1 109 ? 4.091 -0.434 8.550 1.00 92.31 109 VAL A CA 1
ATOM 850 C C . VAL A 1 109 ? 4.381 0.680 7.561 1.00 92.31 109 VAL A C 1
ATOM 852 O O . VAL A 1 109 ? 4.044 1.840 7.809 1.00 92.31 109 VAL A O 1
ATOM 855 N N . ASP A 1 110 ? 5.039 0.332 6.461 1.00 93.25 110 ASP A N 1
ATOM 856 C CA . ASP A 1 110 ? 5.268 1.242 5.345 1.00 93.25 110 ASP A CA 1
ATOM 857 C C . ASP A 1 110 ? 4.105 1.117 4.357 1.00 93.25 110 ASP A C 1
ATOM 859 O O . ASP A 1 110 ? 3.989 0.134 3.632 1.00 93.25 110 ASP A O 1
ATOM 863 N N . PHE A 1 111 ? 3.229 2.121 4.335 1.00 93.00 111 PHE A N 1
ATOM 864 C CA . PHE A 1 111 ? 2.099 2.188 3.410 1.00 93.00 111 PHE A CA 1
ATOM 865 C C . PHE A 1 111 ? 2.470 2.862 2.084 1.00 93.00 111 PHE A C 1
ATOM 867 O O . PHE A 1 111 ? 1.579 3.345 1.381 1.00 93.00 111 PHE A O 1
ATOM 874 N N . VAL A 1 112 ? 3.761 2.939 1.747 1.00 93.00 112 VAL A N 1
ATOM 875 C CA . VAL A 1 112 ? 4.333 3.592 0.561 1.00 93.00 112 VAL A CA 1
ATOM 876 C C . VAL A 1 112 ? 4.200 5.112 0.593 1.00 93.00 112 VAL A C 1
ATOM 878 O O . VAL A 1 112 ? 5.206 5.805 0.475 1.00 93.00 112 VAL A O 1
ATOM 881 N N . SER A 1 113 ? 2.994 5.651 0.796 1.00 88.56 113 SER A N 1
ATOM 882 C CA . SER A 1 113 ? 2.752 7.094 0.921 1.00 88.56 113 SER A CA 1
ATOM 883 C C . SER A 1 113 ? 3.176 7.671 2.271 1.00 88.56 113 SER A C 1
ATOM 885 O O . SER A 1 113 ? 3.517 8.851 2.357 1.00 88.56 113 SER A O 1
ATOM 887 N N . PHE A 1 114 ? 3.154 6.861 3.331 1.00 87.56 114 PHE A N 1
ATOM 888 C CA . PHE A 1 114 ? 3.652 7.222 4.656 1.00 87.56 114 PHE A CA 1
ATOM 889 C C . PHE A 1 114 ? 4.007 5.976 5.474 1.00 87.56 114 PHE A C 1
ATOM 891 O O . PHE A 1 114 ? 3.518 4.879 5.215 1.00 87.56 114 PHE A O 1
ATOM 898 N N . GLU A 1 115 ? 4.810 6.175 6.516 1.00 90.69 115 GLU A N 1
ATOM 899 C CA . GLU A 1 115 ? 5.191 5.133 7.470 1.00 90.69 115 GLU A CA 1
ATOM 900 C C . GLU A 1 115 ? 4.439 5.319 8.794 1.00 90.69 115 GLU A C 1
ATOM 902 O O . GLU A 1 115 ? 4.544 6.364 9.452 1.00 90.69 115 GLU A O 1
ATOM 907 N N . ALA A 1 116 ? 3.716 4.287 9.226 1.00 91.00 116 ALA A N 1
ATOM 908 C CA . ALA A 1 116 ? 3.147 4.211 10.564 1.00 91.00 116 ALA A CA 1
ATOM 909 C C . ALA A 1 116 ? 4.254 3.850 11.571 1.00 91.00 116 ALA A C 1
ATOM 911 O O . ALA A 1 116 ? 4.518 2.683 11.843 1.00 91.00 116 ALA A O 1
ATOM 912 N N . LYS A 1 117 ? 4.922 4.869 12.129 1.00 90.06 117 LYS A N 1
ATOM 913 C CA . LYS A 1 117 ? 6.082 4.701 13.036 1.00 90.06 117 LYS A CA 1
ATOM 914 C C . LYS A 1 117 ? 5.770 3.998 14.361 1.00 90.06 117 LYS A C 1
ATOM 916 O O . LYS A 1 117 ? 6.680 3.506 15.024 1.00 90.06 117 LYS A O 1
ATOM 921 N N . TYR A 1 118 ? 4.515 4.046 14.783 1.00 92.56 118 TYR A N 1
ATOM 922 C CA . TYR A 1 118 ? 3.991 3.337 15.940 1.00 92.56 118 TYR A CA 1
ATOM 923 C C . TYR A 1 118 ? 2.627 2.789 15.543 1.00 92.56 118 TYR A C 1
ATOM 925 O O . TYR A 1 118 ? 1.774 3.549 15.072 1.00 92.56 118 TYR A O 1
ATOM 933 N N . SER A 1 119 ? 2.433 1.487 15.717 1.00 94.50 119 SER A N 1
ATOM 934 C CA . SER A 1 119 ? 1.150 0.855 15.446 1.00 94.50 119 SER A CA 1
ATOM 935 C C . SER A 1 119 ? 0.884 -0.302 16.402 1.00 94.50 119 SER A C 1
ATOM 937 O O . SER A 1 119 ? 1.792 -0.871 17.017 1.00 94.50 119 SER A O 1
ATOM 939 N N . CYS A 1 120 ? -0.396 -0.609 16.540 1.00 96.44 120 CYS A N 1
ATOM 940 C CA . CYS A 1 120 ? -0.903 -1.800 17.184 1.00 96.44 120 CYS A CA 1
ATOM 941 C C . CYS A 1 120 ? -1.271 -2.801 16.095 1.00 96.44 120 CYS A C 1
ATOM 943 O O . CYS A 1 120 ? -2.054 -2.481 15.204 1.00 96.44 120 CYS A O 1
ATOM 945 N N . VAL A 1 121 ? -0.719 -4.008 16.166 1.00 96.69 121 VAL A N 1
ATOM 946 C CA . VAL A 1 121 ? -0.939 -5.056 15.167 1.00 96.69 121 VAL A CA 1
ATOM 947 C C . VAL A 1 121 ? -1.632 -6.251 15.804 1.00 96.69 121 VAL A C 1
ATOM 949 O O . VAL A 1 121 ? -1.237 -6.694 16.882 1.00 96.69 121 VAL A O 1
ATOM 952 N N . SER A 1 122 ? -2.657 -6.780 15.140 1.00 96.50 122 SER A N 1
ATOM 953 C CA . SER A 1 122 ? -3.292 -8.049 15.499 1.00 96.50 122 SER A CA 1
ATOM 954 C C . SER A 1 122 ? -3.276 -9.000 14.309 1.00 96.50 122 SER A C 1
ATOM 956 O O . SER A 1 122 ? -3.672 -8.632 13.207 1.00 96.50 122 SER A O 1
ATOM 958 N N . LYS A 1 123 ? -2.833 -10.239 14.533 1.00 95.00 123 LYS A N 1
ATOM 959 C CA . LYS A 1 123 ? -2.848 -11.322 13.532 1.00 95.00 123 LYS A CA 1
ATOM 960 C C . LYS A 1 123 ? -4.046 -12.261 13.694 1.00 95.00 123 LYS A C 1
ATOM 962 O O . LYS A 1 123 ? -4.149 -13.268 13.003 1.00 95.00 123 LYS A O 1
ATOM 967 N N . LYS A 1 124 ? -4.937 -11.962 14.641 1.00 92.94 124 LYS A N 1
ATOM 968 C CA . LYS A 1 124 ? -6.054 -12.832 14.999 1.00 92.94 124 LYS A CA 1
ATOM 969 C C . LYS A 1 124 ? -7.033 -12.952 13.829 1.00 92.94 124 LYS A C 1
ATOM 971 O O . LYS A 1 124 ? -7.657 -11.967 13.439 1.00 92.94 124 LYS A O 1
ATOM 976 N N . ASP A 1 125 ? -7.159 -14.167 13.298 1.00 90.38 125 ASP A N 1
ATOM 977 C CA . ASP A 1 125 ? -8.012 -14.515 12.155 1.00 90.38 125 ASP A CA 1
ATOM 978 C C . ASP A 1 125 ? -7.768 -13.644 10.910 1.00 90.38 125 ASP A C 1
ATOM 980 O O . ASP A 1 125 ? -8.695 -13.402 10.140 1.00 90.38 125 ASP A O 1
ATOM 984 N N . ALA A 1 126 ? -6.553 -13.124 10.715 1.00 89.56 126 ALA A N 1
ATOM 985 C CA . ALA A 1 126 ? -6.276 -12.155 9.652 1.00 89.56 126 ALA A CA 1
ATOM 986 C C . ALA A 1 126 ? -6.378 -12.758 8.233 1.00 89.56 126 ALA A C 1
ATOM 988 O O . ALA A 1 126 ? -6.657 -12.065 7.268 1.00 89.56 126 ALA A O 1
ATOM 989 N N . GLU A 1 127 ? -6.278 -14.075 8.080 1.00 89.94 127 GLU A N 1
ATOM 990 C CA . GLU A 1 127 ? -6.353 -14.737 6.766 1.00 89.94 127 GLU A CA 1
ATOM 991 C C . GLU A 1 127 ? -7.755 -14.739 6.124 1.00 89.94 127 GLU A C 1
ATOM 993 O O . GLU A 1 127 ? -7.914 -15.168 4.985 1.00 89.94 127 GLU A O 1
ATOM 998 N N . VAL A 1 128 ? -8.790 -14.272 6.831 1.00 90.25 128 VAL A N 1
ATOM 999 C CA . VAL A 1 128 ? -10.182 -14.292 6.353 1.00 90.25 128 VAL A CA 1
ATOM 1000 C C . VAL A 1 128 ? -10.614 -12.906 5.861 1.00 90.25 128 VAL A C 1
ATOM 1002 O O . VAL A 1 128 ? -10.279 -11.895 6.469 1.00 90.25 128 VAL A O 1
ATOM 1005 N N . GLY A 1 129 ? -11.447 -12.843 4.818 1.00 88.75 129 GLY A N 1
ATOM 1006 C CA . GLY A 1 129 ? -12.103 -11.601 4.373 1.00 88.75 129 GLY A CA 1
ATOM 1007 C C . GLY A 1 129 ? -11.426 -10.879 3.206 1.00 88.75 129 GLY A C 1
ATOM 1008 O O . GLY A 1 129 ? -11.859 -9.785 2.841 1.00 88.75 129 GLY A O 1
ATOM 1009 N N . TRP A 1 130 ? -10.397 -11.482 2.619 1.00 94.19 130 TRP A N 1
ATOM 1010 C CA . TRP A 1 130 ? -9.755 -11.039 1.387 1.00 94.19 130 TRP A CA 1
ATOM 1011 C C . TRP A 1 130 ? -9.457 -12.240 0.483 1.00 94.19 130 TRP A C 1
ATOM 1013 O O . TRP A 1 130 ? -9.337 -13.366 0.966 1.00 94.19 130 TRP A O 1
ATOM 1023 N N . ASP A 1 131 ? -9.343 -11.998 -0.822 1.00 93.31 131 ASP A N 1
ATOM 1024 C CA . ASP A 1 131 ? -9.137 -13.041 -1.823 1.00 93.31 131 ASP A CA 1
ATOM 1025 C C . ASP A 1 131 ? -7.720 -12.977 -2.397 1.00 93.31 131 ASP A C 1
ATOM 1027 O O . ASP A 1 131 ? -7.137 -11.905 -2.556 1.00 93.31 131 ASP A O 1
ATOM 1031 N N . LYS A 1 132 ? -7.152 -14.130 -2.768 1.00 92.19 132 LYS A N 1
ATOM 1032 C CA . LYS A 1 132 ? -5.814 -14.177 -3.388 1.00 92.19 132 LYS A CA 1
ATOM 1033 C C . LYS A 1 132 ? -5.756 -13.457 -4.738 1.00 92.19 132 LYS A C 1
ATOM 1035 O O . LYS A 1 132 ? -4.683 -13.019 -5.132 1.00 92.19 132 LYS A O 1
ATOM 1040 N N . SER A 1 133 ? -6.887 -13.327 -5.433 1.00 92.56 133 SER A N 1
ATOM 1041 C CA . SER A 1 133 ? -6.997 -12.555 -6.677 1.00 92.56 133 SER A CA 1
ATOM 1042 C C . SER A 1 133 ? -6.810 -11.051 -6.478 1.00 92.56 133 SER A C 1
ATOM 1044 O O . SER A 1 133 ? -6.468 -10.362 -7.434 1.00 92.56 133 SER A O 1
ATOM 1046 N N . ASP A 1 134 ? -7.025 -10.554 -5.257 1.00 93.88 134 ASP A N 1
ATOM 1047 C CA . ASP A 1 134 ? -6.913 -9.130 -4.930 1.00 93.88 134 ASP A CA 1
ATOM 1048 C C . ASP A 1 134 ? -5.460 -8.713 -4.648 1.00 93.88 134 ASP A C 1
ATOM 1050 O O . ASP A 1 134 ? -5.146 -7.523 -4.566 1.00 93.88 134 ASP A O 1
ATOM 1054 N N . VAL A 1 135 ? -4.560 -9.693 -4.498 1.00 95.06 135 VAL A N 1
ATOM 1055 C CA . VAL A 1 135 ? -3.140 -9.460 -4.239 1.00 95.06 135 VAL A CA 1
ATOM 1056 C C . VAL A 1 135 ? -2.492 -8.886 -5.505 1.00 95.06 135 VAL A C 1
ATOM 1058 O O . VAL A 1 135 ? -2.517 -9.537 -6.553 1.00 95.06 135 VAL A O 1
ATOM 1061 N N . PRO A 1 136 ? -1.898 -7.682 -5.440 1.00 95.62 136 PRO A N 1
ATOM 1062 C CA . PRO A 1 136 ? -1.239 -7.085 -6.584 1.00 95.62 136 PRO A CA 1
ATOM 1063 C C . PRO A 1 136 ? 0.057 -7.821 -6.914 1.00 95.62 136 PRO A C 1
ATOM 1065 O O . PRO A 1 136 ? 0.729 -8.380 -6.046 1.00 95.62 136 PRO A O 1
ATOM 1068 N N . VAL A 1 137 ? 0.433 -7.782 -8.186 1.00 94.19 137 VAL A N 1
ATOM 1069 C CA . VAL A 1 137 ? 1.555 -8.543 -8.723 1.00 94.19 137 VAL A CA 1
ATOM 1070 C C . VAL A 1 137 ? 2.489 -7.607 -9.479 1.00 94.19 137 VAL A C 1
ATOM 1072 O O . VAL A 1 137 ? 2.071 -6.880 -10.377 1.00 94.19 137 VAL A O 1
ATOM 1075 N N . LEU A 1 138 ? 3.773 -7.652 -9.121 1.00 94.56 138 LEU A N 1
ATOM 1076 C CA . LEU A 1 138 ? 4.860 -6.992 -9.840 1.00 94.56 138 LEU A CA 1
ATOM 1077 C C . LEU A 1 138 ? 5.756 -8.073 -10.446 1.00 94.56 138 LEU A C 1
ATOM 1079 O O . LEU A 1 138 ? 6.318 -8.890 -9.716 1.00 94.56 138 LEU A O 1
ATOM 1083 N N . ARG A 1 139 ? 5.888 -8.102 -11.773 1.00 92.69 139 ARG A N 1
ATOM 1084 C CA . ARG A 1 139 ? 6.688 -9.112 -12.486 1.00 92.69 139 ARG A CA 1
ATOM 1085 C C . ARG A 1 139 ? 7.623 -8.461 -13.484 1.00 92.69 139 ARG A C 1
ATOM 1087 O O . ARG A 1 139 ? 7.195 -7.668 -14.310 1.00 92.69 139 ARG A O 1
ATOM 1094 N N . VAL A 1 140 ? 8.896 -8.845 -13.447 1.00 92.75 140 VAL A N 1
ATOM 1095 C CA . VAL A 1 140 ? 9.863 -8.442 -14.476 1.00 92.75 140 VAL A CA 1
ATOM 1096 C C . VAL A 1 140 ? 9.565 -9.219 -15.754 1.00 92.75 140 VAL A C 1
ATOM 1098 O O . VAL A 1 140 ? 9.725 -10.440 -15.780 1.00 92.75 140 VAL A O 1
ATOM 1101 N N . VAL A 1 141 ? 9.143 -8.504 -16.794 1.00 90.56 141 VAL A N 1
ATOM 1102 C CA . VAL A 1 141 ? 8.848 -9.060 -18.123 1.00 90.56 141 VAL A CA 1
ATOM 1103 C C . VAL A 1 141 ? 10.120 -9.100 -18.959 1.00 90.56 141 VAL A C 1
ATOM 1105 O O . VAL A 1 141 ? 10.449 -10.130 -19.540 1.00 90.56 141 VAL A O 1
ATOM 1108 N N . ASN A 1 142 ? 10.880 -8.005 -18.950 1.00 85.38 142 ASN A N 1
ATOM 1109 C CA . ASN A 1 142 ? 12.128 -7.888 -19.690 1.00 85.38 142 ASN A CA 1
ATOM 1110 C C . ASN A 1 142 ? 13.196 -7.194 -18.836 1.00 85.38 142 ASN A C 1
ATOM 1112 O O . ASN A 1 142 ? 12.900 -6.314 -18.027 1.00 85.38 142 ASN A O 1
ATOM 1116 N N . ASP A 1 143 ? 14.444 -7.612 -19.001 1.00 85.38 143 ASP A N 1
ATOM 1117 C CA . ASP A 1 143 ? 15.596 -7.058 -18.296 1.00 85.38 143 ASP A CA 1
ATOM 1118 C C . ASP A 1 143 ? 16.784 -7.002 -19.251 1.00 85.38 143 ASP A C 1
ATOM 1120 O O . ASP A 1 143 ? 17.585 -7.935 -19.372 1.00 85.38 143 ASP A O 1
ATOM 1124 N N . GLU A 1 144 ? 16.857 -5.895 -19.979 1.00 82.19 144 GLU A N 1
ATOM 1125 C CA . GLU A 1 144 ? 17.866 -5.679 -20.996 1.00 82.19 144 GLU A CA 1
ATOM 1126 C C . GLU A 1 144 ? 19.069 -4.971 -20.390 1.00 82.19 144 GLU A C 1
ATOM 1128 O O . GLU A 1 144 ? 18.990 -3.872 -19.834 1.00 82.19 144 GLU A O 1
ATOM 1133 N N . LYS A 1 145 ? 20.237 -5.590 -20.550 1.00 72.69 145 LYS A N 1
ATOM 1134 C CA . LYS A 1 145 ? 21.501 -4.873 -20.398 1.00 72.69 145 LYS A CA 1
ATOM 1135 C C . LYS A 1 145 ? 21.658 -3.982 -21.629 1.00 72.69 145 LYS A C 1
ATOM 1137 O O . LYS A 1 145 ? 21.649 -4.508 -22.742 1.00 72.69 145 LYS A O 1
ATOM 1142 N N . GLY A 1 146 ? 21.788 -2.670 -21.429 1.00 61.41 146 GLY A N 1
ATOM 1143 C CA . GLY A 1 146 ? 21.961 -1.714 -22.524 1.00 61.41 146 GLY A CA 1
ATOM 1144 C C . GLY A 1 146 ? 23.066 -2.151 -23.491 1.00 61.41 146 GLY A C 1
ATOM 1145 O O . GLY A 1 146 ? 24.114 -2.641 -23.064 1.00 61.41 146 GLY A O 1
ATOM 1146 N N . ARG A 1 147 ? 22.812 -2.023 -24.798 1.00 52.38 147 ARG A N 1
ATOM 1147 C CA . ARG A 1 147 ? 23.767 -2.330 -25.876 1.00 52.38 147 ARG A CA 1
ATOM 1148 C C . ARG A 1 147 ? 24.212 -1.029 -26.555 1.00 52.38 147 ARG A C 1
ATOM 1150 O O . ARG A 1 147 ? 23.374 -0.183 -26.845 1.00 52.38 147 ARG A O 1
ATOM 1157 N N . GLY A 1 148 ? 25.505 -0.909 -26.868 1.00 56.31 148 GLY A N 1
ATOM 1158 C CA . GLY A 1 148 ? 26.092 0.269 -27.531 1.00 56.31 148 GLY A CA 1
ATOM 1159 C C . GLY A 1 148 ? 26.579 1.346 -26.551 1.00 56.31 148 GLY A C 1
ATOM 1160 O O . GLY A 1 148 ? 26.869 1.035 -25.399 1.00 56.31 148 GLY A O 1
ATOM 1161 N N . ASP A 1 149 ? 26.657 2.607 -26.999 1.00 50.38 149 ASP A N 1
ATOM 1162 C CA . ASP A 1 149 ? 27.155 3.752 -26.203 1.00 50.38 149 ASP A CA 1
ATOM 1163 C C . ASP A 1 149 ? 26.302 4.065 -24.953 1.00 50.38 149 ASP A C 1
ATOM 1165 O O . ASP A 1 149 ? 26.753 4.742 -24.023 1.00 50.38 149 ASP A O 1
ATOM 1169 N N . ASP A 1 150 ? 25.079 3.527 -24.887 1.00 55.38 150 ASP A N 1
ATOM 1170 C CA . ASP A 1 150 ? 24.161 3.675 -23.761 1.00 55.38 150 ASP A CA 1
ATOM 1171 C C . ASP A 1 150 ? 24.028 2.356 -22.970 1.00 55.38 150 ASP A C 1
ATOM 1173 O O . ASP A 1 150 ? 23.026 1.651 -23.021 1.00 55.38 150 ASP A O 1
ATOM 1177 N N . GLU A 1 151 ? 25.069 2.012 -22.204 1.00 63.09 151 GLU A N 1
ATOM 1178 C CA . GLU A 1 151 ? 25.168 0.815 -21.331 1.00 63.09 151 GLU A CA 1
ATOM 1179 C C . GLU A 1 151 ? 24.136 0.749 -20.173 1.00 63.09 151 GLU A C 1
ATOM 1181 O O . GLU A 1 151 ? 24.336 0.052 -19.174 1.00 63.09 151 GLU A O 1
ATOM 1186 N N . ARG A 1 152 ? 23.053 1.528 -20.221 1.00 73.12 152 ARG A N 1
ATOM 1187 C CA . ARG A 1 152 ? 22.070 1.603 -19.134 1.00 73.12 152 ARG A CA 1
ATOM 1188 C C . ARG A 1 152 ? 21.160 0.374 -19.159 1.00 73.12 152 ARG A C 1
ATOM 1190 O O . ARG A 1 152 ? 20.598 0.028 -20.191 1.00 73.12 152 ARG A O 1
ATOM 1197 N N . ARG A 1 153 ? 21.026 -0.300 -18.012 1.00 84.69 153 ARG A N 1
ATOM 1198 C CA . ARG A 1 153 ? 20.095 -1.426 -17.828 1.00 84.69 153 ARG A CA 1
ATOM 1199 C C . ARG A 1 153 ? 18.659 -0.903 -17.843 1.00 84.69 153 ARG A C 1
ATOM 1201 O O . ARG A 1 153 ? 18.352 0.042 -17.113 1.00 84.69 153 ARG A O 1
ATOM 1208 N N . ILE A 1 154 ? 17.807 -1.526 -18.650 1.00 88.62 154 ILE A N 1
ATOM 1209 C CA . ILE A 1 154 ? 16.383 -1.208 -18.767 1.00 88.62 154 ILE A CA 1
ATOM 1210 C C . ILE A 1 154 ? 15.593 -2.408 -18.258 1.00 88.62 154 ILE A C 1
ATOM 1212 O O . ILE A 1 154 ? 15.776 -3.525 -18.734 1.00 88.62 154 ILE A O 1
ATOM 1216 N N . MET A 1 155 ? 14.714 -2.173 -17.289 1.00 90.44 155 MET A N 1
ATOM 1217 C CA . MET A 1 155 ? 13.851 -3.206 -16.717 1.00 90.44 155 MET A CA 1
ATOM 1218 C C . MET A 1 155 ? 12.394 -2.886 -17.039 1.00 90.44 155 MET A C 1
ATOM 1220 O O . MET A 1 155 ? 11.893 -1.847 -16.614 1.00 90.44 155 MET A O 1
ATOM 1224 N N . ALA A 1 156 ? 11.724 -3.777 -17.766 1.00 92.06 156 ALA A N 1
ATOM 1225 C CA . ALA A 1 156 ? 10.287 -3.721 -17.995 1.00 92.06 156 ALA A CA 1
ATOM 1226 C C . ALA A 1 156 ? 9.564 -4.570 -16.943 1.00 92.06 156 ALA A C 1
ATOM 1228 O O . ALA A 1 156 ? 9.869 -5.752 -16.755 1.00 92.06 156 ALA A O 1
ATOM 1229 N N . VAL A 1 157 ? 8.609 -3.962 -16.251 1.00 94.06 157 VAL A N 1
ATOM 1230 C CA . VAL A 1 157 ? 7.847 -4.559 -15.158 1.00 94.06 157 VAL A CA 1
ATOM 1231 C C . VAL A 1 157 ? 6.366 -4.491 -15.502 1.00 94.06 157 VAL A C 1
ATOM 1233 O O . VAL A 1 157 ? 5.823 -3.407 -15.694 1.00 94.06 157 VAL A O 1
ATOM 1236 N N . SER A 1 158 ? 5.710 -5.645 -15.537 1.00 94.31 158 SER A N 1
ATOM 1237 C CA . SER A 1 158 ? 4.254 -5.731 -15.544 1.00 94.31 158 SER A CA 1
ATOM 1238 C C . SER A 1 158 ? 3.739 -5.529 -14.122 1.00 94.31 158 SER A C 1
ATOM 1240 O O . SER A 1 158 ? 4.244 -6.136 -13.169 1.00 94.31 158 SER A O 1
ATOM 1242 N N . MET A 1 159 ? 2.754 -4.647 -13.989 1.00 95.25 159 MET A N 1
ATOM 1243 C CA . MET A 1 159 ? 2.074 -4.325 -12.746 1.00 95.25 159 MET A CA 1
ATOM 1244 C C . MET A 1 159 ? 0.586 -4.636 -12.889 1.00 95.25 159 MET A C 1
ATOM 1246 O O . MET A 1 159 ? -0.127 -3.974 -13.641 1.00 95.25 159 MET A O 1
ATOM 1250 N N . GLU A 1 160 ? 0.113 -5.602 -12.108 1.00 95.12 160 GLU A N 1
ATOM 1251 C CA . GLU A 1 160 ? -1.306 -5.928 -11.968 1.00 95.12 160 GLU A CA 1
ATOM 1252 C C . GLU A 1 160 ? -1.788 -5.509 -10.576 1.00 95.12 160 GLU A C 1
ATOM 1254 O O . GLU A 1 160 ? -1.195 -5.874 -9.562 1.00 95.12 160 GLU A O 1
ATOM 1259 N N . THR A 1 161 ? -2.875 -4.742 -10.499 1.00 94.81 161 THR A N 1
ATOM 1260 C CA . THR A 1 161 ? -3.342 -4.132 -9.239 1.00 94.81 161 THR A CA 1
ATOM 1261 C C . THR A 1 161 ? -4.325 -5.001 -8.448 1.00 94.81 161 THR A C 1
ATOM 1263 O O . THR A 1 161 ? -4.953 -4.510 -7.508 1.00 94.81 161 THR A O 1
ATOM 1266 N N . GLY A 1 162 ? -4.515 -6.265 -8.842 1.00 91.25 162 GLY A N 1
ATOM 1267 C CA . GLY A 1 162 ? -5.478 -7.171 -8.201 1.00 91.25 162 GLY A CA 1
ATOM 1268 C C . GLY A 1 162 ? -6.931 -6.692 -8.315 1.00 91.25 162 GLY A C 1
ATOM 1269 O O . GLY A 1 162 ? -7.755 -6.973 -7.459 1.00 91.25 162 GLY A O 1
ATOM 1270 N N . GLY A 1 163 ? -7.259 -5.886 -9.330 1.00 90.12 163 GLY A N 1
ATOM 1271 C CA . GLY A 1 163 ? -8.603 -5.317 -9.496 1.00 90.12 163 GLY A CA 1
ATOM 1272 C C . GLY A 1 163 ? -8.840 -3.993 -8.761 1.00 90.12 163 GLY A C 1
ATOM 1273 O O . GLY A 1 163 ? -9.911 -3.403 -8.911 1.00 90.12 163 GLY A O 1
ATOM 1274 N N . SER A 1 164 ? -7.859 -3.475 -8.013 1.00 93.81 164 SER A N 1
ATOM 1275 C CA . SER A 1 164 ? -7.978 -2.153 -7.394 1.00 93.81 164 SER A CA 1
ATOM 1276 C C . SER A 1 164 ? -7.827 -1.029 -8.423 1.00 93.81 164 SER A C 1
ATOM 1278 O O . SER A 1 164 ? -6.866 -0.995 -9.197 1.00 93.81 164 SER A O 1
ATOM 1280 N N . SER A 1 165 ? -8.740 -0.056 -8.377 1.00 92.38 165 SER A N 1
ATOM 1281 C CA . SER A 1 165 ? -8.658 1.195 -9.140 1.00 92.38 165 SER A CA 1
ATOM 1282 C C . SER A 1 165 ? -7.976 2.333 -8.367 1.00 92.38 165 SER A C 1
ATOM 1284 O O . SER A 1 165 ? -7.941 3.467 -8.850 1.00 92.38 165 SER A O 1
ATOM 1286 N N . ARG A 1 166 ? -7.443 2.062 -7.166 1.00 93.88 166 ARG A N 1
ATOM 1287 C CA . ARG A 1 166 ? -6.735 3.034 -6.326 1.00 93.88 166 ARG A CA 1
ATOM 1288 C C . ARG A 1 166 ? -5.442 2.434 -5.798 1.00 93.88 166 ARG A C 1
ATOM 1290 O O . ARG A 1 166 ? -5.453 1.517 -4.981 1.00 93.88 166 ARG A O 1
ATOM 1297 N N . TRP A 1 167 ? -4.324 3.004 -6.218 1.00 95.38 167 TRP A N 1
ATOM 1298 C CA . TRP A 1 167 ? -3.016 2.498 -5.841 1.00 95.38 167 TRP A CA 1
ATOM 1299 C C . TRP A 1 167 ? -1.988 3.612 -5.706 1.00 95.38 167 TRP A C 1
ATOM 1301 O O . TRP A 1 167 ? -2.152 4.716 -6.230 1.00 95.38 167 TRP A O 1
ATOM 1311 N N . ILE A 1 168 ? -0.930 3.314 -4.959 1.00 95.75 168 ILE A N 1
ATOM 1312 C CA . ILE A 1 168 ? 0.235 4.174 -4.802 1.00 95.75 168 ILE A CA 1
ATOM 1313 C C . ILE A 1 168 ? 1.478 3.350 -5.099 1.00 95.75 168 ILE A C 1
ATOM 1315 O O . ILE A 1 168 ? 1.703 2.313 -4.476 1.00 95.75 168 ILE A O 1
ATOM 1319 N N . LEU A 1 169 ? 2.289 3.836 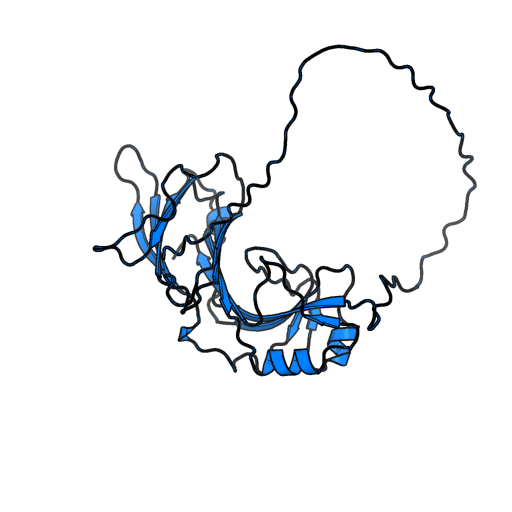-6.031 1.00 96.06 169 LEU A N 1
ATOM 1320 C CA . LEU A 1 169 ? 3.558 3.233 -6.400 1.00 96.06 169 LEU A CA 1
ATOM 1321 C C . LEU A 1 169 ? 4.709 4.124 -5.935 1.00 96.06 169 LEU A C 1
ATOM 1323 O O . LEU A 1 169 ? 4.771 5.300 -6.277 1.00 96.06 169 LEU A O 1
ATOM 1327 N N . GLY A 1 170 ? 5.629 3.546 -5.177 1.00 95.25 170 GLY A N 1
ATOM 1328 C CA . GLY A 1 170 ? 6.919 4.117 -4.832 1.00 95.25 170 GLY A CA 1
ATOM 1329 C C . GLY A 1 170 ? 8.005 3.574 -5.756 1.00 95.25 170 GLY A C 1
ATOM 1330 O O . GLY A 1 170 ? 8.126 2.359 -5.904 1.00 95.25 170 GLY A O 1
ATOM 1331 N N . ILE A 1 171 ? 8.814 4.465 -6.327 1.00 94.44 171 ILE A N 1
ATOM 1332 C CA . ILE A 1 171 ? 9.972 4.152 -7.171 1.00 94.44 171 ILE A CA 1
ATOM 1333 C C . ILE A 1 171 ? 11.233 4.699 -6.499 1.00 94.44 171 ILE A C 1
ATOM 1335 O O . ILE A 1 171 ? 11.298 5.883 -6.159 1.00 94.44 171 ILE A O 1
ATOM 1339 N N . ASP A 1 172 ? 12.242 3.853 -6.303 1.00 92.94 172 ASP A N 1
ATOM 1340 C CA . ASP A 1 172 ? 13.520 4.263 -5.722 1.00 92.94 172 ASP A CA 1
ATOM 1341 C C . ASP A 1 172 ? 14.395 5.008 -6.745 1.00 92.94 172 ASP A C 1
ATOM 1343 O O . ASP A 1 172 ? 15.116 4.418 -7.557 1.00 92.94 172 ASP A O 1
ATOM 1347 N N . MET A 1 173 ? 14.383 6.338 -6.670 1.00 90.06 173 MET A N 1
ATOM 1348 C CA . MET A 1 173 ? 15.149 7.202 -7.569 1.00 90.06 173 MET A CA 1
ATOM 1349 C C . MET A 1 173 ? 16.638 7.248 -7.238 1.00 90.06 173 MET A C 1
ATOM 1351 O O . MET A 1 173 ? 17.410 7.896 -7.943 1.00 90.06 173 MET A O 1
ATOM 1355 N N . GLU A 1 174 ? 17.109 6.595 -6.177 1.00 89.06 174 GLU A N 1
ATOM 1356 C CA . GLU A 1 174 ? 18.551 6.468 -5.976 1.00 89.06 174 GLU A CA 1
ATOM 1357 C C . GLU A 1 174 ? 19.169 5.393 -6.883 1.00 89.06 174 GLU A C 1
ATOM 1359 O O . GLU A 1 174 ? 20.381 5.424 -7.102 1.00 89.06 174 GLU A O 1
ATOM 1364 N N . VAL A 1 175 ? 18.357 4.465 -7.407 1.00 88.88 175 VAL A N 1
ATOM 1365 C CA . VAL A 1 175 ? 18.787 3.420 -8.354 1.00 88.88 175 VAL A CA 1
ATOM 1366 C C . VAL A 1 175 ? 18.180 3.604 -9.746 1.00 88.88 175 VAL A C 1
ATOM 1368 O O . VAL A 1 175 ? 18.801 3.214 -10.735 1.00 88.88 175 VAL A O 1
ATOM 1371 N N . VAL A 1 176 ? 17.013 4.245 -9.838 1.00 89.75 176 VAL A N 1
ATOM 1372 C CA . VAL A 1 176 ? 16.345 4.598 -11.097 1.00 89.75 176 VAL A CA 1
ATOM 1373 C C . VAL A 1 176 ? 16.689 6.036 -11.491 1.00 89.75 176 VAL A C 1
ATOM 1375 O O . VAL A 1 176 ? 16.631 6.956 -10.678 1.00 89.75 176 VAL A O 1
ATOM 1378 N N . GLU A 1 177 ? 17.091 6.234 -12.743 1.00 88.94 177 GLU A N 1
ATOM 1379 C CA . GLU A 1 177 ? 17.337 7.550 -13.338 1.00 88.94 177 GLU A CA 1
ATOM 1380 C C . GLU A 1 177 ? 16.021 8.165 -13.818 1.00 88.94 177 GLU A C 1
ATOM 1382 O O . GLU A 1 177 ? 15.708 9.303 -13.469 1.00 88.94 177 GLU A O 1
ATOM 1387 N N . ASP A 1 178 ? 15.244 7.378 -14.563 1.00 89.69 178 ASP A N 1
ATOM 1388 C CA . ASP A 1 178 ? 13.982 7.779 -15.181 1.00 89.69 178 ASP A CA 1
ATOM 1389 C C . ASP A 1 178 ? 13.050 6.566 -15.348 1.00 89.69 178 ASP A C 1
ATOM 1391 O O . ASP A 1 178 ? 13.495 5.419 -15.230 1.00 89.69 178 ASP A O 1
ATOM 1395 N N . PHE A 1 179 ? 11.770 6.794 -15.635 1.00 91.50 179 PHE A N 1
ATOM 1396 C CA . PHE A 1 179 ? 10.801 5.726 -15.879 1.00 91.50 179 PHE A CA 1
ATOM 1397 C C . PHE A 1 179 ? 9.696 6.147 -16.855 1.00 91.50 179 PHE A C 1
ATOM 1399 O O . PHE A 1 179 ? 9.429 7.331 -17.034 1.00 91.50 179 PHE A O 1
ATOM 1406 N N . THR A 1 180 ? 9.026 5.168 -17.460 1.00 91.69 180 THR A N 1
ATOM 1407 C CA . THR A 1 180 ? 7.749 5.372 -18.162 1.00 91.69 180 THR A CA 1
ATOM 1408 C C . THR A 1 180 ? 6.664 4.495 -17.558 1.00 91.69 180 THR A C 1
ATOM 1410 O O . THR A 1 180 ? 6.955 3.443 -16.982 1.00 91.69 180 THR A O 1
ATOM 1413 N N . LEU A 1 181 ? 5.412 4.929 -17.704 1.00 91.38 181 LEU A N 1
ATOM 1414 C CA . LEU A 1 181 ? 4.224 4.184 -17.291 1.00 91.38 181 LEU A CA 1
ATOM 1415 C C . LEU A 1 181 ? 3.219 4.150 -18.443 1.00 91.38 181 LEU A C 1
ATOM 1417 O O . LEU A 1 181 ? 2.822 5.199 -18.953 1.00 91.38 181 LEU A O 1
ATOM 1421 N N . GLN A 1 182 ? 2.802 2.948 -18.824 1.00 90.31 182 GLN A N 1
ATOM 1422 C CA . GLN A 1 182 ? 1.836 2.693 -19.892 1.00 90.31 182 GLN A CA 1
ATOM 1423 C C . GLN A 1 182 ? 0.658 1.881 -19.351 1.00 90.31 182 GLN A C 1
ATOM 1425 O O . GLN A 1 182 ? 0.827 1.057 -18.448 1.00 90.31 182 GLN A O 1
ATOM 1430 N N . VAL A 1 183 ? -0.533 2.125 -19.896 1.00 86.88 183 VAL A N 1
ATOM 1431 C CA . VAL A 1 183 ? -1.726 1.307 -19.642 1.00 86.88 183 VAL A CA 1
ATOM 1432 C C . VAL A 1 183 ? -1.756 0.121 -20.596 1.00 86.88 183 VAL A C 1
ATOM 1434 O O . VAL A 1 183 ? -1.518 0.299 -21.784 1.00 86.88 183 VAL A O 1
ATOM 1437 N N . GLY A 1 184 ? -2.145 -1.050 -20.090 1.00 72.81 184 GLY A N 1
ATOM 1438 C CA . GLY A 1 184 ? -2.431 -2.220 -20.922 1.00 72.81 184 GLY A CA 1
ATOM 1439 C C . GLY A 1 184 ? -1.286 -3.226 -21.013 1.00 72.81 184 GLY A C 1
ATOM 1440 O O . GLY A 1 184 ? -0.364 -3.215 -20.198 1.00 72.81 184 GLY A O 1
ATOM 1441 N N . GLU A 1 185 ? -1.417 -4.144 -21.968 1.00 61.56 185 GLU A N 1
ATOM 1442 C CA . GLU A 1 185 ? -0.393 -5.114 -22.379 1.00 61.56 185 GLU A CA 1
ATOM 1443 C C . GLU A 1 185 ? 0.246 -4.612 -23.688 1.00 61.56 185 GLU A C 1
ATOM 1445 O O . GLU A 1 185 ? -0.368 -3.801 -24.376 1.00 61.56 185 GLU A O 1
ATOM 1450 N N . GLU A 1 186 ? 1.475 -5.040 -24.000 1.00 55.78 186 GLU A N 1
ATOM 1451 C CA . GLU A 1 186 ? 2.394 -4.401 -24.973 1.00 55.78 186 GLU A CA 1
ATOM 1452 C C . GLU A 1 186 ? 1.922 -4.341 -26.450 1.00 55.78 186 GLU A C 1
ATOM 1454 O O . GLU A 1 186 ? 2.699 -3.984 -27.334 1.00 55.78 186 GLU A O 1
ATOM 1459 N N . GLU A 1 187 ? 0.673 -4.695 -26.768 1.00 48.84 187 GLU A N 1
ATOM 1460 C CA . GLU A 1 187 ? 0.190 -4.779 -28.145 1.00 48.84 187 GLU A CA 1
ATOM 1461 C C . GLU A 1 187 ? -1.226 -4.172 -28.284 1.00 48.84 187 GLU A C 1
ATOM 1463 O O . GLU A 1 187 ? -2.228 -4.740 -27.859 1.00 48.84 187 GLU A O 1
ATOM 1468 N N . GLU A 1 188 ? -1.257 -2.995 -28.924 1.00 46.34 188 GLU A N 1
ATOM 1469 C CA . GLU A 1 188 ? -2.338 -2.406 -29.747 1.00 46.34 188 GLU A CA 1
ATOM 1470 C C . GLU A 1 188 ? -3.177 -1.222 -29.216 1.00 46.34 188 GLU A C 1
ATOM 1472 O O . GLU A 1 188 ? -3.631 -0.448 -30.052 1.00 46.34 188 GLU A O 1
ATOM 1477 N N . ASP A 1 189 ? -3.258 -0.932 -27.911 1.00 49.59 189 ASP A N 1
ATOM 1478 C CA . ASP A 1 189 ? -3.987 0.256 -27.391 1.00 49.59 189 ASP A CA 1
ATOM 1479 C C . ASP A 1 189 ? -3.247 0.954 -26.219 1.00 49.59 189 ASP A C 1
ATOM 1481 O O . ASP A 1 189 ? -3.819 1.270 -25.172 1.00 49.59 189 ASP A O 1
ATOM 1485 N N . GLU A 1 190 ? -1.935 1.170 -26.362 1.00 59.38 190 GLU A N 1
ATOM 1486 C CA . GLU A 1 190 ? -1.095 1.758 -25.307 1.00 59.38 190 GLU A CA 1
ATOM 1487 C C . GLU A 1 190 ? -1.331 3.273 -25.134 1.00 59.38 190 GLU A C 1
ATOM 1489 O O . GLU A 1 190 ? -0.780 4.099 -25.868 1.00 59.38 190 GLU A O 1
ATOM 1494 N N . GLU A 1 191 ? -2.079 3.674 -24.103 1.00 67.19 191 GLU A N 1
ATOM 1495 C CA . GLU A 1 191 ? -2.066 5.065 -23.635 1.00 67.19 191 GLU A CA 1
ATOM 1496 C C . GLU A 1 191 ? -0.867 5.276 -22.692 1.00 67.19 191 GLU A C 1
ATOM 1498 O O . GLU A 1 191 ? -0.793 4.723 -21.586 1.00 67.19 191 GLU A O 1
ATOM 1503 N N . LEU A 1 192 ? 0.107 6.072 -23.145 1.00 69.56 192 LEU A N 1
ATOM 1504 C CA . LEU A 1 192 ? 1.243 6.503 -22.333 1.00 69.56 192 LEU A CA 1
ATOM 1505 C C . LEU A 1 192 ? 0.741 7.451 -21.236 1.00 69.56 192 LEU A C 1
ATOM 1507 O O . LEU A 1 192 ? 0.337 8.575 -21.519 1.00 69.56 192 LEU A O 1
ATOM 1511 N N . MET A 1 193 ? 0.791 7.004 -19.982 1.00 76.75 193 MET A N 1
ATOM 1512 C CA . MET A 1 193 ? 0.386 7.821 -18.835 1.00 76.75 193 MET A CA 1
ATOM 1513 C C . MET A 1 193 ? 1.495 8.743 -18.346 1.00 76.75 193 MET A C 1
ATOM 1515 O O . MET A 1 193 ? 1.207 9.847 -17.895 1.00 76.75 193 MET A O 1
ATOM 1519 N N . ILE A 1 194 ? 2.743 8.272 -18.374 1.00 79.06 194 ILE A N 1
ATOM 1520 C CA . ILE A 1 194 ? 3.910 9.059 -17.969 1.00 79.06 194 ILE A CA 1
ATOM 1521 C C . ILE A 1 194 ? 5.017 8.820 -18.985 1.00 79.06 194 ILE A C 1
ATOM 1523 O O . ILE A 1 194 ? 5.506 7.692 -19.139 1.00 79.06 194 ILE A O 1
ATOM 1527 N N . GLY A 1 195 ? 5.392 9.895 -19.672 1.00 76.19 195 GLY A N 1
ATOM 1528 C CA . GLY A 1 195 ? 6.462 9.920 -20.651 1.00 76.19 195 GLY A CA 1
ATOM 1529 C C . GLY A 1 195 ? 7.839 10.138 -20.037 1.00 76.19 195 GLY A C 1
ATOM 1530 O O . GLY A 1 195 ? 8.010 10.674 -18.940 1.00 76.19 195 GLY A O 1
ATOM 1531 N N . ARG A 1 196 ? 8.860 9.729 -20.791 1.00 73.81 196 ARG A N 1
ATOM 1532 C CA . ARG A 1 196 ? 10.258 9.917 -20.402 1.00 73.81 196 ARG A CA 1
ATOM 1533 C C . ARG A 1 196 ? 10.578 11.411 -20.316 1.00 73.81 196 ARG A C 1
ATOM 1535 O O . ARG A 1 196 ? 10.250 12.163 -21.231 1.00 73.81 196 ARG A O 1
ATOM 1542 N N . GLY A 1 197 ? 11.262 11.835 -19.255 1.00 67.19 197 GLY A N 1
ATOM 1543 C CA . GLY A 1 197 ? 11.640 13.239 -19.069 1.00 67.19 197 GLY A CA 1
ATOM 1544 C C . GLY A 1 197 ? 10.503 14.177 -18.641 1.00 67.19 197 GLY A C 1
ATOM 1545 O O . GLY A 1 197 ? 10.754 15.365 -18.458 1.00 67.19 197 GLY A O 1
ATOM 1546 N N . GLU A 1 198 ? 9.286 13.673 -18.410 1.00 69.62 198 GLU A N 1
ATOM 1547 C CA . GLU A 1 198 ? 8.187 14.458 -17.818 1.00 69.62 198 GLU A CA 1
ATOM 1548 C C . GLU A 1 198 ? 8.371 14.687 -16.307 1.00 69.62 198 GLU A C 1
ATOM 1550 O O . GLU A 1 198 ? 7.634 15.443 -15.672 1.00 69.62 198 GLU A O 1
ATOM 1555 N N . LYS A 1 199 ? 9.397 14.070 -15.714 1.00 66.25 199 LYS A N 1
ATOM 1556 C CA . LYS A 1 199 ? 9.761 14.266 -14.315 1.00 66.25 199 LYS A CA 1
ATOM 1557 C C . LYS A 1 199 ? 10.367 15.655 -14.084 1.00 66.25 199 LYS A C 1
ATOM 1559 O O . LYS A 1 199 ? 11.318 16.062 -14.752 1.00 66.25 199 LYS A O 1
ATOM 1564 N N . SER A 1 200 ? 9.932 16.336 -13.021 1.00 55.19 200 SER A N 1
ATOM 1565 C CA . SER A 1 200 ? 10.661 17.489 -12.485 1.00 55.19 200 SER A CA 1
ATOM 1566 C C . SER A 1 200 ? 12.025 17.040 -11.943 1.00 55.19 200 SER A C 1
ATOM 1568 O O . SER A 1 200 ? 12.114 16.297 -10.962 1.00 55.19 200 SER A O 1
ATOM 1570 N N . SER A 1 201 ? 13.103 17.465 -12.598 1.00 48.12 201 SER A N 1
ATOM 1571 C CA . SER A 1 201 ? 14.486 17.111 -12.266 1.00 48.12 201 SER A CA 1
ATOM 1572 C C . SER A 1 201 ? 14.837 17.394 -10.793 1.00 48.12 201 SER A C 1
ATOM 1574 O O . SER A 1 201 ? 14.668 18.527 -10.342 1.00 48.12 201 SER A O 1
ATOM 1576 N N . GLY A 1 202 ? 15.395 16.409 -10.072 1.00 55.53 202 GLY A N 1
ATOM 1577 C CA . GLY A 1 202 ? 16.100 16.642 -8.795 1.00 55.53 202 GLY A CA 1
ATOM 1578 C C . GLY A 1 202 ? 15.590 15.930 -7.534 1.00 55.53 202 GLY A C 1
ATOM 1579 O O . GLY A 1 202 ? 15.999 16.310 -6.440 1.00 55.53 202 GLY A O 1
ATOM 1580 N N . GLU A 1 203 ? 14.717 14.928 -7.636 1.00 60.53 203 GLU A N 1
ATOM 1581 C CA . GLU A 1 203 ? 14.256 14.191 -6.448 1.00 60.53 203 GLU A CA 1
ATOM 1582 C C . GLU A 1 203 ? 15.192 13.032 -6.081 1.00 60.53 203 GLU A C 1
ATOM 1584 O O . GLU A 1 203 ? 15.268 12.037 -6.807 1.00 60.53 203 GLU A O 1
ATOM 1589 N N . ASP A 1 204 ? 15.866 13.167 -4.936 1.00 68.75 204 ASP A N 1
ATOM 1590 C CA . ASP A 1 204 ? 16.553 12.078 -4.238 1.00 68.75 204 ASP A CA 1
ATOM 1591 C C . ASP A 1 204 ? 15.563 11.332 -3.321 1.00 68.75 204 ASP A C 1
ATOM 1593 O O . ASP A 1 204 ? 14.810 11.957 -2.570 1.00 68.75 204 ASP A O 1
ATOM 1597 N N . GLY A 1 205 ? 15.588 9.993 -3.350 1.00 85.50 205 GLY A N 1
ATOM 1598 C CA . GLY A 1 205 ? 14.751 9.123 -2.514 1.00 85.50 205 GLY A CA 1
ATOM 1599 C C . GLY A 1 205 ? 13.598 8.446 -3.267 1.00 85.50 205 GLY A C 1
ATOM 1600 O O . GLY A 1 205 ? 13.725 8.108 -4.442 1.00 85.50 205 GLY A O 1
ATOM 1601 N N . TRP A 1 206 ? 12.480 8.209 -2.575 1.00 90.25 206 TRP A N 1
ATOM 1602 C CA . TRP A 1 206 ? 11.299 7.548 -3.140 1.00 90.25 206 TRP A CA 1
ATOM 1603 C C . TRP A 1 206 ? 10.407 8.546 -3.881 1.00 90.25 206 TRP A C 1
ATOM 1605 O O . TRP A 1 206 ? 9.857 9.457 -3.263 1.00 90.25 206 TRP A O 1
ATOM 1615 N N . HIS A 1 207 ? 10.223 8.341 -5.183 1.00 92.12 207 HIS A N 1
ATOM 1616 C CA . HIS A 1 207 ? 9.210 9.038 -5.972 1.00 92.12 207 HIS A CA 1
ATOM 1617 C C . HIS A 1 207 ? 7.874 8.302 -5.854 1.00 92.12 207 HIS A C 1
ATOM 1619 O O . HIS A 1 207 ? 7.848 7.078 -5.954 1.00 92.12 207 HIS A O 1
ATOM 1625 N N . GLN A 1 208 ? 6.777 9.026 -5.626 1.00 91.81 208 GLN A N 1
ATOM 1626 C CA . GLN A 1 208 ? 5.453 8.438 -5.413 1.00 91.81 208 GLN A CA 1
ATOM 1627 C C . GLN A 1 208 ? 4.496 8.833 -6.534 1.00 91.81 208 GLN A C 1
ATOM 1629 O O . GLN A 1 208 ? 4.291 10.016 -6.791 1.00 91.81 208 GLN A O 1
ATOM 1634 N N . ILE A 1 209 ? 3.853 7.837 -7.135 1.00 91.75 209 ILE A N 1
ATOM 1635 C CA . ILE A 1 209 ? 2.764 8.010 -8.094 1.00 91.75 209 ILE A CA 1
ATOM 1636 C C . ILE A 1 209 ? 1.486 7.549 -7.409 1.00 91.75 209 ILE A C 1
ATOM 1638 O O . ILE A 1 209 ? 1.407 6.415 -6.939 1.00 91.75 209 ILE A O 1
ATOM 1642 N N . GLN A 1 210 ? 0.490 8.428 -7.347 1.00 92.44 210 GLN A N 1
ATOM 1643 C CA . GLN A 1 210 ? -0.834 8.103 -6.832 1.00 92.44 210 GLN A CA 1
ATOM 1644 C C . GLN A 1 210 ? -1.822 8.021 -7.991 1.00 92.44 210 GLN A C 1
ATOM 1646 O O . GLN A 1 210 ? -1.977 8.973 -8.752 1.00 92.44 210 GLN A O 1
ATOM 1651 N N . PHE A 1 211 ? -2.531 6.901 -8.078 1.00 92.38 211 PHE A N 1
ATOM 1652 C CA . PHE A 1 211 ? -3.585 6.682 -9.055 1.00 92.38 211 PHE A CA 1
ATOM 1653 C C . PHE A 1 211 ? -4.916 6.445 -8.349 1.00 92.38 211 PHE A C 1
ATOM 1655 O O . PHE A 1 211 ? -5.002 5.765 -7.323 1.00 92.38 211 PHE A O 1
ATOM 1662 N N . SER A 1 212 ? -5.984 7.031 -8.877 1.00 91.25 212 SER A N 1
ATOM 1663 C CA . SER A 1 212 ? -7.346 6.825 -8.390 1.00 91.25 212 SER A CA 1
ATOM 1664 C C . SER A 1 212 ? -8.311 6.987 -9.553 1.00 91.25 212 SER A C 1
ATOM 1666 O O . SER A 1 212 ? -8.477 8.081 -10.083 1.00 91.25 212 SER A O 1
ATOM 1668 N N . GLY A 1 213 ? -8.939 5.887 -9.953 1.00 89.44 213 GLY A N 1
ATOM 1669 C CA . GLY A 1 213 ? -9.884 5.841 -11.059 1.00 89.44 213 GLY A CA 1
ATOM 1670 C C . GLY A 1 213 ? -11.227 5.223 -10.670 1.00 89.44 213 GLY A C 1
ATOM 1671 O O . GLY A 1 213 ? -11.397 4.653 -9.590 1.00 89.44 213 GLY A O 1
ATOM 1672 N N . GLY A 1 214 ? -12.205 5.349 -11.570 1.00 87.94 214 GLY A N 1
ATOM 1673 C CA . GLY A 1 214 ? -13.529 4.742 -11.412 1.00 87.94 214 GLY A CA 1
ATOM 1674 C C . GLY A 1 214 ? -13.545 3.232 -11.681 1.00 87.94 214 GLY A C 1
ATOM 1675 O O . GLY A 1 214 ? -12.522 2.614 -11.947 1.00 87.94 214 GLY A O 1
ATOM 1676 N N . LYS A 1 215 ? -14.743 2.634 -11.696 1.00 84.06 215 LYS A N 1
ATOM 1677 C CA . LYS A 1 215 ? -14.952 1.179 -11.878 1.00 84.06 215 LYS A CA 1
ATOM 1678 C C . LYS A 1 215 ? -14.387 0.586 -13.178 1.00 84.06 215 LYS A C 1
ATOM 1680 O O . LYS A 1 215 ? -14.237 -0.623 -13.267 1.00 84.06 215 LYS A O 1
ATOM 1685 N N . LYS A 1 216 ? -14.147 1.419 -14.194 1.00 86.06 216 LYS A N 1
ATOM 1686 C CA . LYS A 1 216 ? -13.596 1.024 -15.502 1.00 86.06 216 LYS A CA 1
ATOM 1687 C C . LYS A 1 216 ? -12.142 1.469 -15.685 1.00 86.06 216 LYS A C 1
ATOM 1689 O O . LYS A 1 216 ? -11.658 1.506 -16.808 1.00 86.06 216 LYS A O 1
ATOM 1694 N N . ALA A 1 217 ? -11.488 1.899 -14.609 1.00 89.00 217 ALA A N 1
ATOM 1695 C CA . ALA A 1 217 ? -10.095 2.297 -14.673 1.00 89.00 217 ALA A CA 1
ATOM 1696 C C . ALA A 1 217 ? -9.200 1.084 -14.969 1.00 89.00 217 ALA A C 1
ATOM 1698 O O . ALA A 1 217 ? -9.540 -0.031 -14.563 1.00 89.00 217 ALA A O 1
ATOM 1699 N N . PRO A 1 218 ? -8.062 1.293 -15.645 1.00 90.94 218 PRO A N 1
ATOM 1700 C CA . PRO A 1 218 ? -7.110 0.227 -15.896 1.00 90.94 218 PRO A CA 1
ATOM 1701 C C . PRO A 1 218 ? -6.549 -0.352 -14.596 1.00 90.94 218 PRO A C 1
ATOM 1703 O O . PRO A 1 218 ? -6.310 0.361 -13.619 1.00 90.94 218 PRO A O 1
ATOM 1706 N N . THR A 1 219 ? -6.329 -1.663 -14.614 1.00 92.44 219 THR A N 1
ATOM 1707 C CA . THR A 1 219 ? -5.765 -2.451 -13.506 1.00 92.44 219 THR A CA 1
ATOM 1708 C C . THR A 1 219 ? -4.460 -3.146 -13.892 1.00 92.44 219 THR A C 1
ATOM 1710 O O . THR A 1 219 ? -3.844 -3.813 -13.062 1.00 92.44 219 THR A O 1
ATOM 1713 N N . LYS A 1 220 ? -4.035 -2.981 -15.148 1.00 93.75 220 LYS A N 1
ATOM 1714 C CA . LYS A 1 220 ? -2.808 -3.528 -15.718 1.00 93.75 220 LYS A CA 1
ATOM 1715 C C . LYS A 1 220 ? -1.987 -2.406 -16.328 1.00 93.75 220 LYS A C 1
ATOM 1717 O O . LYS A 1 220 ? -2.522 -1.572 -17.064 1.00 93.75 220 LYS A O 1
ATOM 1722 N N . PHE A 1 221 ? -0.705 -2.404 -16.004 1.00 93.75 221 PHE A N 1
ATOM 1723 C CA . PHE A 1 221 ? 0.232 -1.377 -16.422 1.00 93.75 221 PHE A CA 1
ATOM 1724 C C . PHE A 1 221 ? 1.584 -1.998 -16.749 1.00 93.75 221 PHE A C 1
ATOM 1726 O O . PHE A 1 221 ? 1.977 -3.008 -16.159 1.00 93.75 221 PHE A O 1
ATOM 1733 N N . VAL A 1 222 ? 2.330 -1.332 -17.624 1.00 93.31 222 VAL A N 1
ATOM 1734 C CA . VAL A 1 222 ? 3.726 -1.656 -17.914 1.00 93.31 222 VAL A CA 1
ATOM 1735 C C . VAL A 1 222 ? 4.597 -0.478 -17.506 1.00 93.31 222 VAL A C 1
ATOM 1737 O O . VAL A 1 222 ? 4.365 0.665 -17.903 1.00 93.31 222 VAL A O 1
ATOM 1740 N N . LEU A 1 223 ? 5.606 -0.764 -16.688 1.00 93.44 223 LEU A N 1
ATOM 1741 C CA . LEU A 1 223 ? 6.618 0.193 -16.270 1.00 93.44 223 LEU A CA 1
ATOM 1742 C C . LEU A 1 223 ? 7.954 -0.133 -16.912 1.00 93.44 223 LEU A C 1
ATOM 1744 O O . LEU A 1 223 ? 8.448 -1.246 -16.758 1.00 93.44 223 LEU A O 1
ATOM 1748 N N . LYS A 1 224 ? 8.590 0.853 -17.546 1.00 92.19 224 LYS A N 1
ATOM 1749 C CA . LYS A 1 224 ? 9.981 0.726 -18.006 1.00 92.19 224 LYS A CA 1
ATOM 1750 C C . LYS A 1 224 ? 10.861 1.590 -17.119 1.00 92.19 224 LYS A C 1
ATOM 1752 O O . LYS A 1 224 ? 10.669 2.798 -17.040 1.00 92.19 224 LYS A O 1
ATOM 1757 N N . LEU A 1 225 ? 11.806 0.965 -16.422 1.00 92.00 225 LEU A N 1
ATOM 1758 C CA . LEU A 1 225 ? 12.726 1.615 -15.493 1.00 92.00 225 LEU A CA 1
ATOM 1759 C C . LEU A 1 225 ? 14.107 1.744 -16.137 1.00 92.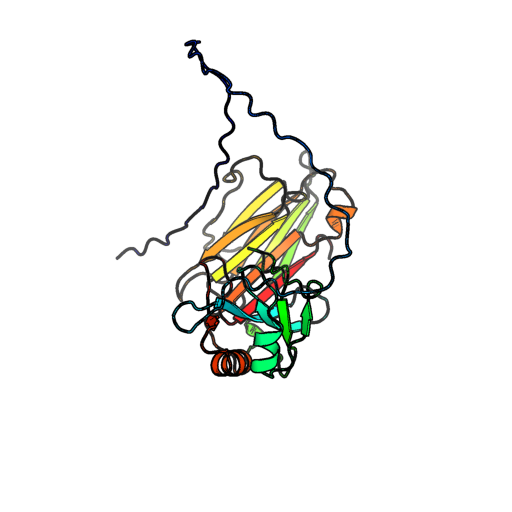00 225 LEU A C 1
ATOM 1761 O O . LEU A 1 225 ? 14.720 0.738 -16.500 1.00 92.00 225 LEU A O 1
ATOM 1765 N N . TYR A 1 226 ? 14.621 2.969 -16.218 1.00 90.00 226 TYR A N 1
ATOM 1766 C CA . TYR A 1 226 ? 15.962 3.267 -16.720 1.00 90.00 226 TYR A CA 1
ATOM 1767 C C . TYR A 1 226 ? 16.917 3.398 -15.536 1.00 90.00 226 TYR A C 1
ATOM 1769 O O . TYR A 1 226 ? 16.799 4.323 -14.733 1.00 90.00 226 TYR A O 1
ATOM 1777 N N . GLN A 1 227 ? 17.848 2.458 -15.380 1.00 88.06 227 GLN A N 1
ATOM 1778 C CA . GLN A 1 227 ? 18.706 2.415 -14.195 1.00 88.06 227 GLN A CA 1
ATOM 1779 C C . GLN A 1 227 ? 19.892 3.380 -14.277 1.00 88.06 227 GLN A C 1
ATOM 1781 O O . GLN A 1 227 ? 20.498 3.568 -15.334 1.00 88.06 227 GLN A O 1
ATOM 1786 N N . LYS A 1 228 ? 20.280 3.927 -13.118 1.00 87.00 228 LYS A N 1
ATOM 1787 C CA . LYS A 1 228 ? 21.499 4.731 -12.973 1.00 87.00 228 LYS A CA 1
ATOM 1788 C C . LYS A 1 228 ? 22.745 3.867 -13.181 1.00 87.00 228 LYS A C 1
ATOM 1790 O O . LYS A 1 228 ? 22.804 2.709 -12.766 1.00 87.00 228 LYS A O 1
ATOM 1795 N N . LYS A 1 229 ? 23.789 4.456 -13.769 1.00 81.19 229 LYS A N 1
ATOM 1796 C CA . LYS A 1 229 ? 25.118 3.829 -13.834 1.00 81.19 229 LYS A CA 1
ATOM 1797 C C . LYS A 1 229 ? 25.798 3.880 -12.458 1.00 81.19 229 LYS A C 1
ATOM 1799 O O . LYS A 1 229 ? 25.664 4.861 -11.732 1.00 81.19 229 LYS A O 1
ATOM 1804 N N . GLY A 1 230 ? 26.551 2.833 -12.115 1.00 75.44 230 GLY A N 1
ATOM 1805 C CA . GLY A 1 230 ? 27.411 2.824 -10.922 1.00 75.44 230 GLY A CA 1
ATOM 1806 C C . GLY A 1 230 ? 26.681 2.755 -9.575 1.00 75.44 230 GLY A C 1
ATOM 1807 O O . GLY A 1 230 ? 27.203 3.243 -8.577 1.00 75.44 230 GLY A O 1
ATOM 1808 N N . VAL A 1 231 ? 25.482 2.167 -9.526 1.00 77.44 231 VAL A N 1
ATOM 1809 C CA . VAL A 1 231 ? 24.722 2.004 -8.276 1.00 77.44 231 VAL A CA 1
ATOM 1810 C C . VAL A 1 231 ? 25.513 1.168 -7.259 1.00 77.44 231 VAL A C 1
ATOM 1812 O O . VAL A 1 231 ? 26.077 0.121 -7.578 1.00 77.44 231 VAL A O 1
ATOM 1815 N N . GLU A 1 232 ? 25.546 1.617 -6.003 1.00 78.00 232 GLU A N 1
ATOM 1816 C CA . GLU A 1 232 ? 26.194 0.881 -4.917 1.00 78.00 232 GLU A CA 1
ATOM 1817 C C . GLU A 1 232 ? 25.471 -0.438 -4.615 1.00 78.00 232 GLU A C 1
ATOM 1819 O O . GLU A 1 232 ? 24.249 -0.471 -4.459 1.00 78.00 232 GLU A O 1
ATOM 1824 N N . LYS A 1 233 ? 26.233 -1.517 -4.388 1.00 75.88 233 LYS A N 1
ATOM 1825 C CA . LYS A 1 233 ? 25.685 -2.848 -4.059 1.00 75.88 233 LYS A CA 1
ATOM 1826 C C . LYS A 1 233 ? 24.722 -2.850 -2.865 1.00 75.88 233 LYS A C 1
ATOM 1828 O O . LYS A 1 233 ? 23.797 -3.649 -2.839 1.00 75.88 233 LYS A O 1
ATOM 1833 N N . LYS A 1 234 ? 24.906 -1.956 -1.884 1.00 78.06 234 LYS A N 1
ATOM 1834 C CA . LYS A 1 234 ? 23.991 -1.834 -0.733 1.00 78.06 234 LYS A CA 1
ATOM 1835 C C . LYS A 1 234 ? 22.594 -1.370 -1.148 1.00 78.06 234 LYS A C 1
ATOM 1837 O O . LYS A 1 234 ? 21.606 -1.854 -0.612 1.00 78.06 234 LYS A O 1
ATOM 1842 N N . LYS A 1 235 ? 22.502 -0.462 -2.123 1.00 78.31 235 LYS A N 1
ATOM 1843 C CA . LYS A 1 235 ? 21.222 0.046 -2.642 1.00 78.31 235 LYS A CA 1
ATOM 1844 C C . LYS A 1 235 ? 20.501 -0.986 -3.507 1.00 78.31 235 LYS A C 1
ATOM 1846 O O . LYS A 1 235 ? 19.289 -0.931 -3.633 1.00 78.31 235 LYS A O 1
ATOM 1851 N N . MET A 1 236 ? 21.234 -1.967 -4.025 1.00 76.38 236 MET A N 1
ATOM 1852 C CA . MET A 1 236 ? 20.676 -3.114 -4.743 1.00 76.38 236 MET A CA 1
ATOM 1853 C C . MET A 1 236 ? 20.039 -4.165 -3.816 1.00 76.38 236 MET A C 1
ATOM 1855 O O . MET A 1 236 ? 19.436 -5.107 -4.306 1.00 76.38 236 MET A O 1
ATOM 1859 N N . GLN A 1 237 ? 20.178 -4.048 -2.489 1.00 80.50 237 GLN A N 1
ATOM 1860 C CA . GLN A 1 237 ? 19.564 -4.994 -1.544 1.00 80.50 237 GLN A CA 1
ATOM 1861 C C . GLN A 1 237 ? 18.147 -4.595 -1.120 1.00 80.50 237 GLN A C 1
ATOM 1863 O O . GLN A 1 237 ? 17.439 -5.405 -0.530 1.00 80.50 237 GLN A O 1
ATOM 1868 N N . ARG A 1 238 ? 17.731 -3.351 -1.382 1.00 86.31 238 ARG A N 1
ATOM 1869 C CA . ARG A 1 238 ? 16.376 -2.885 -1.073 1.00 86.31 238 ARG A CA 1
ATOM 1870 C C . ARG A 1 238 ? 15.465 -3.000 -2.301 1.00 86.31 238 ARG A C 1
ATOM 1872 O O . ARG A 1 238 ? 15.968 -3.067 -3.425 1.00 86.31 238 ARG A O 1
ATOM 1879 N N . PRO A 1 239 ? 14.136 -3.002 -2.105 1.00 91.75 239 PRO A N 1
ATOM 1880 C CA . PRO A 1 239 ? 13.194 -2.966 -3.214 1.00 91.75 239 PRO A CA 1
ATOM 1881 C C . PRO A 1 239 ? 13.390 -1.729 -4.089 1.00 91.75 239 PRO A C 1
ATOM 1883 O O . PRO A 1 239 ? 13.682 -0.648 -3.579 1.00 91.75 239 PRO A O 1
ATOM 1886 N N . VAL A 1 240 ? 13.195 -1.895 -5.395 1.00 93.50 240 VAL A N 1
ATOM 1887 C CA . VAL A 1 240 ? 13.172 -0.802 -6.382 1.00 93.50 240 VAL A CA 1
ATOM 1888 C C . VAL A 1 240 ? 11.780 -0.206 -6.481 1.00 93.50 240 VAL A C 1
ATOM 1890 O O . VAL A 1 240 ? 11.632 1.004 -6.640 1.00 93.50 240 VAL A O 1
ATOM 1893 N N . LEU A 1 241 ? 10.768 -1.068 -6.373 1.00 95.75 241 LEU A N 1
ATOM 1894 C CA . LEU A 1 241 ? 9.367 -0.691 -6.406 1.00 95.75 241 LEU A CA 1
ATOM 1895 C C . LEU A 1 241 ? 8.680 -1.120 -5.117 1.00 95.75 241 LEU A C 1
ATOM 1897 O O . LEU A 1 241 ? 8.946 -2.202 -4.587 1.00 95.75 241 LEU A O 1
ATOM 1901 N N . LYS A 1 242 ? 7.759 -0.282 -4.654 1.00 96.31 242 LYS A N 1
ATOM 1902 C CA . LYS A 1 242 ? 6.801 -0.602 -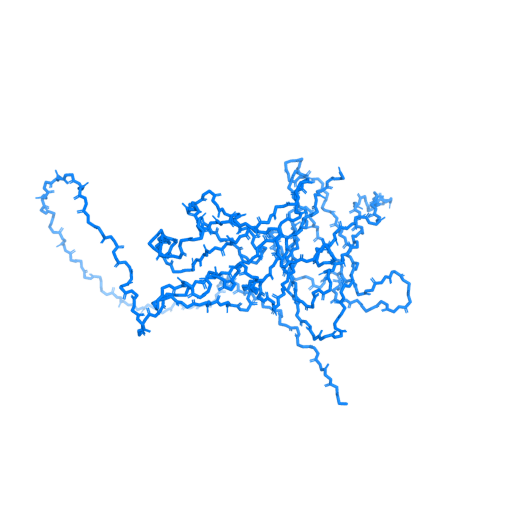3.597 1.00 96.31 242 LYS A CA 1
ATOM 1903 C C . LYS A 1 242 ? 5.418 -0.207 -4.066 1.00 96.31 242 LYS A C 1
ATOM 1905 O O . LYS A 1 242 ? 5.212 0.938 -4.445 1.00 96.31 242 LYS A O 1
ATOM 1910 N N . LEU A 1 243 ? 4.476 -1.126 -4.022 1.00 97.00 243 LEU A N 1
ATOM 1911 C CA . LEU A 1 243 ? 3.110 -0.912 -4.457 1.00 97.00 243 LEU A CA 1
ATOM 1912 C C . LEU A 1 243 ? 2.176 -1.102 -3.271 1.00 97.00 243 LEU A C 1
ATOM 1914 O O . LEU A 1 243 ? 2.268 -2.095 -2.552 1.00 97.00 243 LEU A O 1
ATOM 1918 N N . ARG A 1 244 ? 1.257 -0.156 -3.103 1.00 96.88 244 ARG A N 1
ATOM 1919 C CA . ARG A 1 244 ? 0.071 -0.317 -2.272 1.00 96.88 244 ARG A CA 1
ATOM 1920 C C . ARG A 1 244 ? -1.166 -0.248 -3.147 1.00 96.88 244 ARG A C 1
ATOM 1922 O O . ARG A 1 244 ? -1.317 0.719 -3.891 1.00 96.88 244 ARG A O 1
ATOM 1929 N N . THR A 1 245 ? -2.070 -1.205 -3.006 1.00 96.69 245 THR A N 1
ATOM 1930 C CA . THR A 1 245 ? -3.419 -1.140 -3.579 1.00 96.69 245 THR A CA 1
ATOM 1931 C C . THR A 1 245 ? -4.451 -1.054 -2.461 1.00 96.69 245 THR A C 1
ATOM 1933 O O . THR A 1 245 ? -4.314 -1.704 -1.425 1.00 96.69 245 THR A O 1
ATOM 1936 N N . ASP A 1 246 ? -5.469 -0.217 -2.650 1.00 95.38 246 ASP A N 1
ATOM 1937 C CA . ASP A 1 246 ? -6.480 0.075 -1.634 1.00 95.38 246 ASP A CA 1
ATOM 1938 C C . ASP A 1 246 ? -7.850 -0.464 -2.080 1.00 95.38 246 ASP A C 1
ATOM 1940 O O . ASP A 1 246 ? -8.241 -0.300 -3.239 1.00 95.38 246 ASP A O 1
ATOM 1944 N N . PHE A 1 247 ? -8.611 -1.049 -1.153 1.00 94.25 247 PHE A N 1
ATOM 1945 C CA . PHE A 1 247 ? -9.985 -1.502 -1.374 1.00 94.25 247 PHE A CA 1
ATOM 1946 C C . PHE A 1 247 ? -10.921 -0.899 -0.331 1.00 94.25 247 PHE A C 1
ATOM 1948 O O . PHE A 1 247 ? -10.688 -1.000 0.875 1.00 94.25 247 PHE A O 1
ATOM 1955 N N . ASP A 1 248 ? -12.020 -0.312 -0.802 1.00 91.44 248 ASP A N 1
ATOM 1956 C CA . ASP A 1 248 ? -13.101 0.177 0.056 1.00 91.44 248 ASP A CA 1
ATOM 1957 C C . ASP A 1 248 ? -14.045 -0.979 0.427 1.00 91.44 248 ASP A C 1
ATOM 1959 O O . ASP A 1 248 ? -15.191 -1.064 -0.016 1.00 91.44 248 ASP A O 1
ATOM 1963 N N . ARG A 1 249 ? -13.504 -1.956 1.165 1.00 92.25 249 ARG A N 1
ATOM 1964 C CA . ARG A 1 249 ? -14.216 -3.154 1.621 1.00 92.25 249 ARG A CA 1
ATOM 1965 C C . ARG A 1 249 ? -13.882 -3.415 3.081 1.00 92.25 249 ARG A C 1
ATOM 1967 O O . ARG A 1 249 ? -12.725 -3.606 3.444 1.00 92.25 249 ARG A O 1
ATOM 1974 N N . ILE A 1 250 ? -14.916 -3.494 3.911 1.00 94.81 250 ILE A N 1
ATOM 1975 C CA . ILE A 1 250 ? -14.772 -3.845 5.322 1.00 94.81 250 ILE A CA 1
ATOM 1976 C C . ILE A 1 250 ? -14.673 -5.368 5.439 1.00 94.81 250 ILE A C 1
ATOM 1978 O O . ILE A 1 250 ? -15.596 -6.093 5.077 1.00 94.81 250 ILE A O 1
ATOM 1982 N N . THR A 1 251 ? -13.543 -5.849 5.952 1.00 95.94 251 THR A N 1
ATOM 1983 C CA . THR A 1 251 ? -13.356 -7.268 6.287 1.00 95.94 251 THR A CA 1
ATOM 1984 C C . THR A 1 251 ? -13.979 -7.584 7.653 1.00 95.94 251 THR A C 1
ATOM 1986 O O . THR A 1 251 ? -14.080 -6.678 8.489 1.00 95.94 251 THR A O 1
ATOM 1989 N N . PRO A 1 252 ? -14.359 -8.843 7.944 1.00 95.50 252 PRO A N 1
ATOM 1990 C CA . PRO A 1 252 ? -14.950 -9.206 9.236 1.00 95.50 252 PRO A CA 1
ATOM 1991 C C . PRO A 1 252 ? -14.103 -8.797 10.453 1.00 95.50 252 PRO A C 1
ATOM 1993 O O . PRO A 1 252 ? -14.633 -8.476 11.510 1.00 95.50 252 PRO A O 1
ATOM 1996 N N . GLN A 1 253 ? -12.780 -8.793 10.323 1.00 93.94 253 GLN A N 1
ATOM 1997 C CA . GLN A 1 253 ? -11.827 -8.427 11.371 1.00 93.94 253 GLN A CA 1
ATOM 1998 C C . GLN A 1 253 ? -11.832 -6.922 11.608 1.00 93.94 253 GLN A C 1
ATOM 2000 O O . GLN A 1 253 ? -11.891 -6.480 12.752 1.00 93.94 253 GLN A O 1
ATOM 2005 N N . VAL A 1 254 ? -11.808 -6.135 10.528 1.00 95.62 254 VAL A N 1
ATOM 2006 C CA . VAL A 1 254 ? -11.908 -4.676 10.626 1.00 95.62 254 VAL A CA 1
ATOM 2007 C C . VAL A 1 254 ? -13.252 -4.292 11.217 1.00 95.62 254 VAL A C 1
ATOM 2009 O O . VAL A 1 254 ? -13.281 -3.466 12.120 1.00 95.62 254 VAL A O 1
ATOM 2012 N N . GLN A 1 255 ? -14.341 -4.936 10.793 1.00 95.75 255 GLN A N 1
ATOM 2013 C CA . GLN A 1 255 ? -15.664 -4.705 11.365 1.00 95.75 255 GLN A CA 1
ATOM 2014 C C . GLN A 1 255 ? -15.671 -4.913 12.885 1.00 95.75 255 GLN A C 1
ATOM 2016 O O . GLN A 1 255 ? -16.080 -4.010 13.610 1.00 95.75 255 GLN A O 1
ATOM 2021 N N . ARG A 1 256 ? -15.140 -6.041 13.382 1.00 95.25 256 ARG A N 1
ATOM 2022 C CA . ARG A 1 256 ? -15.051 -6.304 14.832 1.00 95.25 256 ARG A CA 1
ATOM 2023 C C . ARG A 1 256 ? -14.262 -5.237 15.585 1.00 95.25 256 ARG A C 1
ATOM 2025 O O . ARG A 1 256 ? -14.618 -4.894 16.709 1.00 95.25 256 ARG A O 1
ATOM 2032 N N . VAL A 1 257 ? -13.180 -4.736 14.989 1.00 95.75 257 VAL A N 1
ATOM 2033 C CA . VAL A 1 257 ? -12.374 -3.669 15.590 1.00 95.75 257 VAL A CA 1
ATOM 2034 C C . VAL A 1 257 ? -13.156 -2.361 15.615 1.00 95.75 257 VAL A C 1
ATOM 2036 O O . VAL A 1 257 ? -13.213 -1.732 16.665 1.00 95.75 257 VAL A O 1
ATOM 2039 N N . LEU A 1 258 ? -13.790 -1.984 14.501 1.00 95.12 258 LEU A N 1
ATOM 2040 C CA . LEU A 1 258 ? -14.587 -0.761 14.383 1.00 95.12 258 LEU A CA 1
ATOM 2041 C C . LEU A 1 258 ? -15.776 -0.746 15.354 1.00 95.12 258 LEU A C 1
ATOM 2043 O O . LEU A 1 258 ? -16.012 0.269 15.999 1.00 95.12 258 LEU A O 1
ATOM 2047 N N . GLU A 1 259 ? -16.478 -1.870 15.517 1.00 95.44 259 GLU A N 1
ATOM 2048 C CA . GLU A 1 259 ? -17.606 -2.016 16.454 1.00 95.44 259 GLU A CA 1
ATOM 2049 C C . GLU A 1 259 ? -17.194 -1.900 17.929 1.00 95.44 259 GLU A C 1
ATOM 2051 O O . GLU A 1 259 ? -18.026 -1.606 18.786 1.00 95.44 259 GLU A O 1
ATOM 2056 N N . ARG A 1 260 ? -15.916 -2.141 18.237 1.00 95.69 260 ARG A N 1
ATOM 2057 C CA . ARG A 1 260 ? -15.357 -2.082 19.596 1.00 95.69 260 ARG A CA 1
ATOM 2058 C C . ARG A 1 260 ? -14.410 -0.908 19.801 1.00 95.69 260 ARG A C 1
ATOM 2060 O O . ARG A 1 260 ? -13.730 -0.854 20.828 1.00 95.69 260 ARG A O 1
ATOM 2067 N N . LEU A 1 261 ? -14.333 0.010 18.837 1.00 93.62 261 LEU A N 1
ATOM 2068 C CA . LEU A 1 261 ? -13.579 1.238 19.025 1.00 93.62 261 LEU A CA 1
ATOM 2069 C C . LEU A 1 261 ? -14.180 2.015 20.205 1.00 93.62 261 LEU A C 1
ATOM 2071 O O . LEU A 1 261 ? -15.405 2.123 20.303 1.00 93.62 261 LEU A O 1
ATOM 2075 N N . PRO A 1 262 ? -13.345 2.576 21.096 1.00 92.12 262 PRO A N 1
ATOM 2076 C CA . PRO A 1 262 ? -13.839 3.464 22.141 1.00 92.12 262 PRO A CA 1
ATOM 2077 C C . PRO A 1 262 ? -14.635 4.628 21.538 1.00 92.12 262 PRO A C 1
ATOM 2079 O O . PRO A 1 262 ? -14.283 5.110 20.463 1.00 92.12 262 PRO A O 1
ATOM 2082 N N . THR A 1 263 ? -15.663 5.126 22.230 1.00 90.56 263 THR A N 1
ATOM 2083 C CA . THR A 1 263 ? -16.556 6.181 21.695 1.00 90.56 263 THR A CA 1
ATOM 2084 C C . THR A 1 263 ? -15.834 7.499 21.406 1.00 90.56 263 THR A C 1
ATOM 2086 O O . THR A 1 263 ? -16.245 8.270 20.545 1.00 90.56 263 THR A O 1
ATOM 2089 N N . TYR A 1 264 ? -14.703 7.729 22.072 1.00 88.81 264 TYR A N 1
ATOM 2090 C CA . TYR A 1 264 ? -13.796 8.845 21.823 1.00 88.81 264 TYR A CA 1
ATOM 2091 C C . TYR A 1 264 ? -12.782 8.576 20.692 1.00 88.81 264 TYR A C 1
ATOM 2093 O O . TYR A 1 264 ? -11.846 9.352 20.520 1.00 88.81 264 TYR A O 1
ATOM 2101 N N . CYS A 1 265 ? -12.916 7.490 19.927 1.00 90.81 265 CYS A N 1
ATOM 2102 C CA . CYS A 1 265 ? -12.109 7.181 18.746 1.00 90.81 265 CYS A CA 1
ATOM 2103 C C . CYS A 1 265 ? -12.980 7.174 17.488 1.00 90.81 265 CYS A C 1
ATOM 2105 O O . CYS A 1 265 ? -14.111 6.702 17.497 1.00 90.81 265 CYS A O 1
ATOM 2107 N N . SER A 1 266 ? -12.428 7.650 16.375 1.00 89.75 266 SER A N 1
ATOM 2108 C CA . SER A 1 266 ? -13.107 7.634 15.080 1.00 89.75 266 SER A CA 1
ATOM 2109 C C . SER A 1 266 ? -12.159 7.210 13.967 1.00 89.75 266 SER A C 1
ATOM 2111 O O . SER A 1 266 ? -10.991 7.619 13.945 1.00 89.75 266 SER A O 1
ATOM 2113 N N . GLN A 1 267 ? -12.665 6.391 13.040 1.00 88.62 267 GLN A N 1
ATOM 2114 C CA . GLN A 1 267 ? -11.923 6.005 11.846 1.00 88.62 267 GLN A CA 1
ATOM 2115 C C . GLN A 1 267 ? -11.652 7.249 11.002 1.00 88.62 267 GLN A C 1
ATOM 2117 O O . GLN A 1 267 ? -12.558 7.972 10.593 1.00 88.62 267 GLN A O 1
ATOM 2122 N N . PHE A 1 268 ? -10.384 7.470 10.700 1.00 81.81 268 PHE A N 1
ATOM 2123 C CA . PHE A 1 268 ? -9.922 8.577 9.893 1.00 81.81 268 PHE A CA 1
ATOM 2124 C C . PHE A 1 268 ? -9.134 8.054 8.696 1.00 81.81 268 PHE A C 1
ATOM 2126 O O . PHE A 1 268 ? -8.493 7.012 8.759 1.00 81.81 268 PHE A O 1
ATOM 2133 N N . GLY A 1 269 ? -9.174 8.792 7.592 1.00 70.50 269 GLY A N 1
ATOM 2134 C CA . GLY A 1 269 ? -8.369 8.517 6.411 1.00 70.50 269 GLY A CA 1
ATOM 2135 C C . GLY A 1 269 ? -8.115 9.813 5.659 1.00 70.50 269 GLY A C 1
ATOM 2136 O O . GLY A 1 269 ? -9.050 10.525 5.301 1.00 70.50 269 GLY A O 1
ATOM 2137 N N . LYS A 1 270 ? -6.844 10.154 5.426 1.00 76.00 270 LYS A N 1
ATOM 2138 C CA . LYS A 1 270 ? -6.495 11.216 4.471 1.00 76.00 270 LYS A CA 1
ATOM 2139 C C . LYS A 1 270 ? -6.612 10.663 3.051 1.00 76.00 270 LYS A C 1
ATOM 2141 O O . LYS A 1 270 ? -6.642 9.452 2.853 1.00 76.00 270 LYS A O 1
ATOM 2146 N N . SER A 1 271 ? -6.571 11.536 2.047 1.00 73.81 271 SER A N 1
ATOM 2147 C CA . SER A 1 271 ? -6.529 11.118 0.635 1.00 73.81 271 SER A CA 1
ATOM 2148 C C . SER A 1 271 ? -5.363 10.175 0.306 1.00 73.81 271 SER A C 1
ATOM 2150 O O . SER A 1 271 ? -5.448 9.419 -0.654 1.00 73.81 271 SER A O 1
ATOM 2152 N N . THR A 1 272 ? -4.294 10.198 1.105 1.00 81.25 272 THR A N 1
ATOM 2153 C CA . THR A 1 272 ? -3.123 9.323 0.969 1.00 81.25 272 THR A CA 1
ATOM 2154 C C . THR A 1 272 ? -3.136 8.129 1.924 1.00 81.25 272 THR A C 1
ATOM 2156 O O . THR A 1 272 ? -2.285 7.246 1.781 1.00 81.25 272 THR A O 1
ATOM 2159 N N . SER A 1 273 ? -4.077 8.074 2.875 1.00 86.00 273 SER A N 1
ATOM 2160 C CA . SER A 1 273 ? -4.269 6.914 3.749 1.00 86.00 273 SER A CA 1
ATOM 2161 C C . SER A 1 273 ? -4.835 5.736 2.952 1.00 86.00 273 SER A C 1
ATOM 2163 O O . SER A 1 273 ? -5.589 5.965 1.998 1.00 86.00 273 SER A O 1
ATOM 2165 N N . PRO A 1 274 ? -4.491 4.493 3.325 1.00 90.31 274 PRO A N 1
ATOM 2166 C CA . PRO A 1 274 ? -5.204 3.330 2.820 1.00 90.31 274 PRO A CA 1
ATOM 2167 C C . PRO A 1 274 ? -6.684 3.386 3.214 1.00 90.31 274 PRO A C 1
ATOM 2169 O O . PRO A 1 274 ? -7.067 4.068 4.172 1.00 90.31 274 PRO A O 1
ATOM 2172 N N . PHE A 1 275 ? -7.504 2.647 2.474 1.00 92.06 275 PHE A N 1
ATOM 2173 C CA . PHE A 1 275 ? -8.860 2.318 2.904 1.00 92.06 275 PHE A CA 1
ATOM 2174 C C . PHE A 1 275 ? -8.831 1.250 4.010 1.00 92.06 275 PHE A C 1
ATOM 2176 O O . PHE A 1 275 ? -7.817 1.038 4.672 1.00 92.06 275 PHE A O 1
ATOM 2183 N N . THR A 1 276 ? -9.963 0.601 4.263 1.00 94.12 276 THR A N 1
ATOM 2184 C CA . THR A 1 276 ? -10.108 -0.414 5.312 1.00 94.12 276 THR A CA 1
ATOM 2185 C C . THR A 1 276 ? -9.432 -1.743 4.968 1.00 94.12 276 THR A C 1
ATOM 2187 O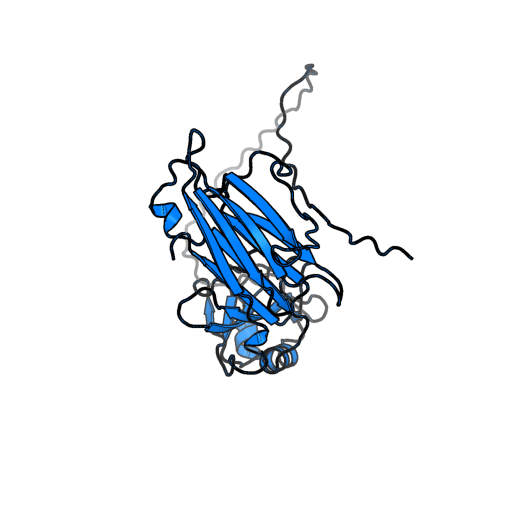 O . THR A 1 276 ? -9.151 -2.517 5.881 1.00 94.12 276 THR A O 1
ATOM 2190 N N . LEU A 1 277 ? -9.104 -1.986 3.697 1.00 96.00 277 LEU A N 1
ATOM 2191 C CA . LEU A 1 277 ? -8.282 -3.103 3.235 1.00 96.00 277 LEU A CA 1
ATOM 2192 C C . LEU A 1 277 ? -7.197 -2.582 2.286 1.00 96.00 277 LEU A C 1
ATOM 2194 O O . LEU A 1 277 ? -7.492 -1.830 1.355 1.00 96.00 277 LEU A O 1
ATOM 2198 N N . ALA A 1 278 ? -5.951 -2.982 2.521 1.00 96.50 278 ALA A N 1
ATOM 2199 C CA . ALA A 1 278 ? -4.819 -2.623 1.681 1.00 96.50 278 ALA A CA 1
ATOM 2200 C C . ALA A 1 278 ? -3.885 -3.813 1.469 1.00 96.50 278 ALA A C 1
ATOM 2202 O O . ALA A 1 278 ? -3.597 -4.567 2.401 1.00 96.50 278 ALA A O 1
ATOM 2203 N N . PHE A 1 279 ? -3.371 -3.928 0.250 1.00 97.06 279 PHE A N 1
ATOM 2204 C CA . PHE A 1 279 ? -2.351 -4.905 -0.096 1.00 97.06 279 PHE A CA 1
ATOM 2205 C C . PHE A 1 279 ? -1.033 -4.200 -0.371 1.00 97.06 279 PHE A C 1
ATOM 2207 O O . PHE A 1 279 ? -1.014 -3.122 -0.968 1.00 97.06 279 PHE A O 1
ATOM 2214 N N . LEU A 1 280 ? 0.060 -4.817 0.062 1.00 96.69 280 LEU A N 1
ATOM 2215 C CA . LEU A 1 280 ? 1.417 -4.341 -0.163 1.00 96.69 280 LEU A CA 1
ATOM 2216 C C . LEU A 1 280 ? 2.163 -5.358 -1.021 1.00 96.69 280 LEU A C 1
ATOM 2218 O O . LEU A 1 280 ? 2.083 -6.559 -0.779 1.00 96.69 280 LEU A O 1
ATOM 2222 N N . ALA A 1 281 ? 2.893 -4.869 -2.014 1.00 95.81 281 ALA A N 1
ATOM 2223 C CA . ALA A 1 281 ? 3.812 -5.664 -2.811 1.00 95.81 281 ALA A CA 1
ATOM 2224 C C . ALA A 1 281 ? 5.106 -4.885 -3.027 1.00 95.81 281 ALA A C 1
ATOM 2226 O O . ALA A 1 281 ? 5.119 -3.651 -3.058 1.00 95.81 281 ALA A O 1
ATOM 2227 N N . SER A 1 282 ? 6.209 -5.597 -3.220 1.00 95.19 282 SER A N 1
ATOM 2228 C CA . SER A 1 282 ? 7.492 -4.975 -3.522 1.00 95.19 282 SER A CA 1
ATOM 2229 C C . SER A 1 282 ? 8.226 -5.752 -4.600 1.00 95.19 282 SER A C 1
ATOM 2231 O O . SER A 1 282 ? 8.049 -6.962 -4.724 1.00 95.19 282 SER A O 1
ATOM 2233 N N . LEU A 1 283 ? 9.042 -5.047 -5.382 1.00 94.00 283 LEU A N 1
ATOM 2234 C CA . LEU A 1 283 ? 9.921 -5.673 -6.359 1.00 94.00 283 LEU A CA 1
ATOM 2235 C C . LEU A 1 283 ? 11.381 -5.461 -5.938 1.00 94.00 283 LEU A C 1
ATOM 2237 O O . LEU A 1 283 ? 11.824 -4.304 -5.891 1.00 94.00 283 LEU A O 1
ATOM 2241 N N . PRO A 1 284 ? 12.141 -6.529 -5.637 1.00 90.19 284 PRO A N 1
ATOM 2242 C CA . PRO A 1 284 ? 13.569 -6.424 -5.361 1.00 90.19 284 PRO A CA 1
ATOM 2243 C C . PRO A 1 284 ? 14.354 -5.991 -6.608 1.00 90.19 284 PRO A C 1
ATOM 2245 O O . PRO A 1 284 ? 13.908 -6.141 -7.743 1.00 90.19 284 PRO A O 1
ATOM 2248 N N . TYR A 1 285 ? 15.554 -5.442 -6.404 1.00 80.25 285 TYR A N 1
ATOM 2249 C CA . TYR A 1 285 ? 16.433 -5.024 -7.508 1.00 80.25 285 TYR A CA 1
ATOM 2250 C C . TYR A 1 285 ? 17.017 -6.212 -8.299 1.00 80.25 285 TYR A C 1
ATOM 2252 O O . TYR A 1 285 ? 17.327 -6.095 -9.493 1.00 80.25 285 TYR A O 1
ATOM 2260 N N . THR A 1 286 ? 17.177 -7.359 -7.639 1.00 69.50 286 THR A N 1
ATOM 2261 C CA . THR A 1 286 ? 17.592 -8.637 -8.231 1.00 69.50 286 THR A CA 1
ATOM 2262 C C . THR A 1 286 ? 16.468 -9.660 -8.105 1.00 69.50 286 THR A C 1
ATOM 2264 O O . THR A 1 286 ? 15.748 -9.626 -7.111 1.00 69.50 286 THR A O 1
ATOM 2267 N N . LYS A 1 287 ? 16.335 -10.542 -9.107 1.00 56.81 287 LYS A N 1
ATOM 2268 C CA . LYS A 1 287 ? 15.444 -11.713 -9.049 1.00 56.81 287 LYS A CA 1
ATOM 2269 C C . LYS A 1 287 ? 15.769 -12.610 -7.862 1.00 56.81 287 LYS A C 1
ATOM 2271 O O . LYS A 1 287 ? 16.974 -12.692 -7.524 1.00 56.81 287 LYS A O 1
#

Sequence (287 aa):
MDGRTMMDIKVMNREKRQNGAMAVRKRVRLIRLKMTTSRLQSRPWRDASGFLPAFTEDTVRAVNVVHVVDASGEEQASFISLSSNTPGNLNVEAEQIKEGFSCGRENKVDFVSFEAKYSCVSKKDAEVGWDKSDVPVLRVVNDEKGRGDDERRIMAVSMETGGSSRWILGIDMEVVEDFTLQVGEEEEDEELMIGRGEKSSGEDGWHQIQFSGGKKAPTKFVLKLYQKKGVEKKKMQRPVLKLRTDFDRITPQVQRVLERLPTYCSQFGKSTSPFTLAFLASLPYTK

Radius of gyration: 24.54 Å; chains: 1; bounding box: 48×66×73 Å

Organism: Brassica cretica (NCBI:txid69181)

Secondary structure (DSSP, 8-state):
-------------------------------------------------------BTTBPEEEEEEEEEE-SSSS-EEEEEEE-SSSS--HHHHHHHTS--EEESS--EE-SS-EESSEEEE-TTTTSS--GGGS-EEEEEEEEPP-SS----EEEEEEE-TT-SEEEEEEETTTEEEEEEEES-SSS---EEE-TT-S-S---SEEEEEEE--TTS--EEEEEEEEPTT--TTGGGSEEEEEEEEE----HHHHHHHHTS-TTEEE---TTS--SEEEEEEEES--